Protein AF-A0A919LTX1-F1 (afdb_monomer_lite)

Sequence (184 aa):
MLASLSAEQRADVVGIGVDSTGSTPAPVDAEGNVLALREEFADNPNAMFVLWKDHTAVEEAEAITRLCHQPGKEDYSRYIGGIYSSEWFWAKILHVTREDSAVAHAAASWVELCDWVPALLSGTTRPQDLRRGRCSAGHKSLWHESWGGLPPASFFDELDPIINQHLARPLFTDTGRPMCRSAR

Foldseek 3Di:
DLVPDDPVVNVPCPDDADDDQAQFKAFAAQQLDQQCVDPVCVPPPLSGGDGLPDQPLVVLQVLLLVLLPPPPDPNLCPQQPSGGGCSADRSSLVVSLVPDVPSVQRGQAMDDPNQQVVCVVVVQSRLVSTAAAPVNQVNGQSFDVVCQTGDWLVSVVVSPNSSVPRYDPPSDRDHDDPPPPVPD

Structure (mmCIF, N/CA/C/O backbone):
data_AF-A0A919LTX1-F1
#
_entry.id   AF-A0A919LTX1-F1
#
loop_
_atom_site.group_PDB
_atom_site.id
_atom_site.type_symbol
_atom_site.label_atom_id
_atom_site.label_alt_id
_atom_site.label_comp_id
_atom_site.label_asym_id
_atom_site.label_entity_id
_atom_site.label_seq_id
_atom_site.pdbx_PDB_ins_code
_atom_site.Cartn_x
_atom_site.Cartn_y
_atom_site.Cartn_z
_atom_site.occupancy
_atom_site.B_iso_or_equiv
_atom_site.auth_seq_id
_atom_site.auth_comp_id
_atom_site.auth_asym_id
_atom_site.auth_atom_id
_atom_site.pdbx_PDB_model_num
ATOM 1 N N . MET A 1 1 ? -19.095 13.501 20.035 1.00 67.88 1 MET A N 1
ATOM 2 C CA . MET A 1 1 ? -20.072 13.742 18.951 1.00 67.88 1 MET A CA 1
ATOM 3 C C . MET A 1 1 ? -21.099 12.613 18.834 1.00 67.88 1 MET A C 1
ATOM 5 O O . MET A 1 1 ? -22.276 12.918 18.894 1.00 67.88 1 MET A O 1
ATOM 9 N N . LEU A 1 2 ? -20.713 11.326 18.773 1.00 78.75 2 LEU A N 1
ATOM 10 C CA . LEU A 1 2 ? -21.681 10.204 18.850 1.00 78.75 2 LEU A CA 1
ATOM 11 C C . LEU A 1 2 ? -22.156 9.888 20.282 1.00 78.75 2 LEU A C 1
ATOM 13 O O . LEU A 1 2 ? -23.315 9.537 20.501 1.00 78.75 2 LEU A O 1
ATOM 17 N N . ALA A 1 3 ? -21.271 10.054 21.2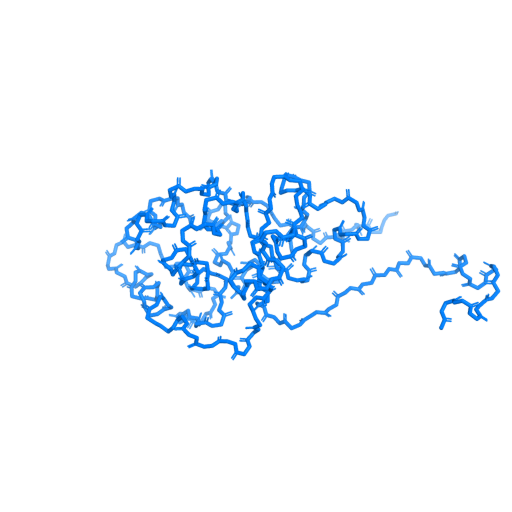70 1.00 86.44 3 ALA A N 1
ATOM 18 C CA . ALA A 1 3 ? -21.588 9.837 22.686 1.00 86.44 3 ALA A CA 1
ATOM 19 C C . ALA A 1 3 ? -22.638 10.821 23.241 1.00 86.44 3 ALA A C 1
ATOM 21 O O . ALA A 1 3 ? -23.265 10.539 24.253 1.00 86.44 3 ALA A O 1
ATOM 22 N N . SER A 1 4 ? -22.841 11.960 22.571 1.00 93.44 4 SER A N 1
ATOM 23 C CA . SER A 1 4 ? -23.829 12.983 22.937 1.00 93.44 4 SER A CA 1
ATOM 24 C C . SER A 1 4 ? -25.204 12.778 22.290 1.00 93.44 4 SER A C 1
ATOM 26 O O . SER A 1 4 ? -26.116 13.542 22.583 1.00 93.44 4 SER A O 1
ATOM 28 N N . LEU A 1 5 ? -25.358 11.791 21.400 1.00 94.88 5 LEU A N 1
ATOM 29 C CA . LEU A 1 5 ? -26.636 11.477 20.754 1.00 94.88 5 LEU A CA 1
ATOM 30 C C . LEU A 1 5 ? -27.518 10.602 21.659 1.00 94.88 5 LEU A C 1
ATOM 32 O O . LEU A 1 5 ? -27.014 9.844 22.494 1.00 94.88 5 LEU A O 1
ATOM 36 N N . SER A 1 6 ? -28.836 10.660 21.467 1.00 96.38 6 SER A N 1
ATOM 37 C CA . SER A 1 6 ? -29.760 9.683 22.048 1.00 96.38 6 SER A CA 1
ATOM 38 C C . SER A 1 6 ? -29.578 8.300 21.401 1.00 96.38 6 SER A C 1
ATOM 40 O O . SER A 1 6 ? -28.896 8.146 20.385 1.00 96.38 6 SER A O 1
ATOM 42 N N . ALA A 1 7 ? -30.175 7.263 21.995 1.00 94.19 7 ALA A N 1
ATOM 43 C CA . ALA A 1 7 ? -30.174 5.929 21.390 1.00 94.19 7 ALA A CA 1
ATOM 44 C C . ALA A 1 7 ? -30.899 5.912 20.032 1.00 94.19 7 ALA A C 1
ATOM 46 O O . ALA A 1 7 ? -30.419 5.279 19.098 1.00 94.19 7 ALA A O 1
ATOM 47 N N . GLU A 1 8 ? -31.997 6.660 19.921 1.00 95.62 8 GLU A N 1
ATOM 48 C CA . GLU A 1 8 ? -32.811 6.781 18.708 1.00 95.62 8 GLU A CA 1
ATOM 49 C C . GLU A 1 8 ? -32.023 7.470 17.583 1.00 95.62 8 GLU A C 1
ATOM 51 O O . GLU A 1 8 ? -31.879 6.921 16.500 1.00 95.62 8 GLU A O 1
ATOM 56 N N . GLN A 1 9 ? -31.344 8.580 17.893 1.00 95.62 9 GLN A N 1
ATOM 57 C CA . GLN A 1 9 ? -30.473 9.281 16.941 1.00 95.62 9 GLN A CA 1
ATOM 58 C C . GLN A 1 9 ? -29.279 8.436 16.476 1.00 95.62 9 GLN A C 1
ATOM 60 O O . GLN A 1 9 ? -28.808 8.594 15.354 1.00 95.62 9 GLN A O 1
ATOM 65 N N . ARG A 1 10 ? -28.748 7.552 17.333 1.00 94.38 10 ARG A N 1
ATOM 66 C CA . ARG A 1 10 ? -27.692 6.613 16.922 1.00 94.38 10 ARG A CA 1
ATOM 67 C C . ARG A 1 10 ? -28.216 5.542 15.971 1.00 94.38 10 ARG A C 1
ATOM 69 O O . ARG A 1 10 ? -27.464 5.127 15.097 1.00 94.38 10 ARG A O 1
ATOM 76 N N . ALA A 1 11 ? -29.466 5.109 16.133 1.00 93.81 11 ALA A N 1
ATOM 77 C CA . ALA A 1 11 ? -30.082 4.124 15.248 1.00 93.81 11 ALA A CA 1
ATOM 78 C C . ALA A 1 11 ? -30.303 4.669 13.823 1.00 93.81 11 ALA A C 1
ATOM 80 O O . ALA A 1 11 ? -30.290 3.886 12.876 1.00 93.81 11 ALA A O 1
ATOM 81 N N . ASP A 1 12 ? -30.411 5.992 13.660 1.00 95.75 12 ASP A N 1
ATOM 82 C CA . ASP A 1 12 ? -30.522 6.652 12.349 1.00 95.75 12 ASP A CA 1
ATOM 83 C C . ASP A 1 12 ? -29.191 6.708 11.567 1.00 95.75 12 ASP A C 1
ATOM 85 O O . ASP A 1 12 ? -29.173 7.016 10.372 1.00 95.75 12 ASP A O 1
ATOM 89 N N . VAL A 1 13 ? -28.053 6.407 12.206 1.00 92.81 13 VAL A N 1
ATOM 90 C CA . VAL A 1 13 ? -26.744 6.372 11.537 1.00 92.81 13 VAL A CA 1
ATOM 91 C C . VAL A 1 13 ? -26.572 5.035 10.818 1.00 92.81 13 VAL A C 1
ATOM 93 O O . VAL A 1 13 ? -26.157 4.037 11.401 1.00 92.81 13 VAL A O 1
ATOM 96 N N . VAL A 1 14 ? -26.859 5.024 9.517 1.00 94.50 14 VAL A N 1
ATOM 97 C CA . VAL A 1 14 ? -26.856 3.799 8.693 1.00 94.50 14 VAL A CA 1
ATOM 98 C C . VAL A 1 14 ? -25.497 3.437 8.081 1.00 94.50 14 VAL A C 1
ATOM 100 O O . VAL A 1 14 ? -25.376 2.400 7.430 1.00 94.50 14 VAL A O 1
ATOM 103 N N . GLY A 1 15 ? -24.467 4.271 8.253 1.00 93.50 15 GLY A N 1
ATOM 104 C CA . GLY A 1 15 ? -23.151 4.005 7.678 1.00 93.50 15 GLY A CA 1
ATOM 105 C C . GLY A 1 15 ? -22.064 4.990 8.090 1.00 93.50 15 GLY A C 1
ATOM 106 O O . GLY A 1 15 ? -22.326 6.055 8.647 1.00 93.50 15 GLY A O 1
ATOM 107 N N . ILE A 1 16 ? -20.827 4.609 7.780 1.00 92.75 16 ILE A N 1
ATOM 108 C CA . ILE A 1 16 ? -19.614 5.397 7.983 1.00 92.75 16 ILE A CA 1
ATOM 109 C C . ILE A 1 16 ? -18.738 5.281 6.734 1.00 92.75 16 ILE A C 1
ATOM 111 O O . ILE A 1 16 ? -18.636 4.210 6.137 1.00 92.75 16 ILE A O 1
ATOM 115 N N . GLY A 1 17 ? -18.131 6.394 6.330 1.00 92.44 17 GLY A N 1
ATOM 116 C CA . GLY A 1 17 ? -17.158 6.458 5.246 1.00 92.44 17 GLY A CA 1
ATOM 117 C C . GLY A 1 17 ? -15.849 7.045 5.754 1.00 92.44 17 GLY A C 1
ATOM 118 O O . GLY A 1 17 ? -15.847 7.839 6.696 1.00 92.44 17 GLY A O 1
ATOM 119 N N . VAL A 1 18 ? -14.747 6.646 5.130 1.00 93.56 18 VAL A N 1
ATOM 120 C CA . VAL A 1 18 ? -13.409 7.153 5.434 1.00 93.56 18 VAL A CA 1
ATOM 121 C C . VAL A 1 18 ? -12.807 7.690 4.147 1.00 93.56 18 VAL A C 1
ATOM 123 O O . VAL A 1 18 ? -12.832 7.010 3.124 1.00 93.56 18 VAL A O 1
ATOM 126 N N . ASP A 1 19 ? -12.260 8.897 4.223 1.00 94.56 19 ASP A N 1
ATOM 127 C CA . ASP A 1 19 ? -11.376 9.465 3.212 1.00 94.56 19 ASP A CA 1
ATOM 128 C C . ASP A 1 19 ? -10.058 9.825 3.901 1.00 94.56 19 ASP A C 1
ATOM 130 O O . ASP A 1 19 ? -10.055 10.328 5.029 1.00 94.56 19 ASP A O 1
ATOM 134 N N . SER A 1 20 ? -8.936 9.505 3.267 1.00 95.19 20 SER A N 1
ATOM 135 C CA . SER A 1 20 ? -7.603 9.733 3.827 1.00 95.19 20 SER A CA 1
ATOM 136 C C . SER A 1 20 ? -6.694 10.380 2.796 1.00 95.19 20 SER A C 1
ATOM 138 O O . SER A 1 20 ? -6.986 10.393 1.602 1.00 95.19 20 SER A O 1
ATOM 140 N N . THR A 1 21 ? -5.531 10.864 3.233 1.00 94.00 21 THR A N 1
ATOM 141 C CA . THR A 1 21 ? -4.490 11.281 2.291 1.00 94.00 21 THR A CA 1
ATOM 142 C C . THR A 1 21 ? -4.128 10.135 1.349 1.00 94.00 21 THR A C 1
ATOM 144 O O . THR A 1 21 ? -3.960 8.992 1.783 1.00 94.00 21 THR A O 1
ATOM 147 N N . GLY A 1 22 ? -4.027 10.439 0.056 1.00 89.31 22 GLY A N 1
ATOM 148 C CA . GLY A 1 22 ? -3.793 9.433 -0.975 1.00 89.31 22 GLY A CA 1
ATOM 149 C C . GLY A 1 22 ? -2.379 8.861 -0.910 1.00 89.31 22 GLY A C 1
ATOM 150 O O . GLY A 1 22 ? -1.420 9.613 -0.782 1.00 89.31 22 GLY A O 1
ATOM 151 N N . SER A 1 23 ? -2.251 7.543 -1.052 1.00 96.19 23 SER A N 1
ATOM 152 C CA . SER A 1 23 ? -0.978 6.822 -0.952 1.00 96.19 23 SER A CA 1
ATOM 153 C C . SER A 1 23 ? -0.272 7.009 0.386 1.00 96.19 23 SER A C 1
ATOM 155 O O . SER A 1 23 ? 0.816 7.583 0.488 1.00 96.19 23 SER A O 1
ATOM 157 N N . THR A 1 24 ? -0.923 6.500 1.426 1.00 98.31 24 THR A N 1
ATOM 158 C CA . THR A 1 24 ? -0.361 6.377 2.772 1.00 98.31 24 THR A CA 1
ATOM 159 C C . THR A 1 24 ? -0.343 4.888 3.130 1.00 98.31 24 THR A C 1
ATOM 161 O O . THR A 1 24 ? -1.247 4.438 3.836 1.00 98.31 24 THR A O 1
ATOM 164 N N . PRO A 1 25 ? 0.597 4.090 2.582 1.00 98.44 25 PRO A N 1
ATOM 165 C CA . PRO A 1 25 ? 0.633 2.653 2.813 1.00 98.44 25 PRO A CA 1
ATOM 166 C C . PRO A 1 25 ? 1.412 2.269 4.081 1.00 98.44 25 PRO A C 1
ATOM 168 O O . PRO A 1 25 ? 2.328 2.982 4.483 1.00 98.44 25 PRO A O 1
ATOM 171 N N . ALA A 1 26 ? 1.078 1.124 4.677 1.00 98.69 26 ALA A N 1
ATOM 172 C CA . ALA A 1 26 ? 1.828 0.493 5.769 1.00 98.69 26 ALA A CA 1
ATOM 173 C C . ALA A 1 26 ? 2.032 -1.012 5.525 1.00 98.69 26 ALA A C 1
ATOM 175 O O . ALA A 1 26 ? 1.167 -1.646 4.901 1.00 98.69 26 ALA A O 1
ATOM 176 N N . PRO A 1 27 ? 3.126 -1.599 6.046 1.00 98.75 27 PRO A N 1
ATOM 177 C CA . PRO A 1 27 ? 3.305 -3.043 6.079 1.00 98.75 27 PRO A CA 1
ATOM 178 C C . PRO A 1 27 ? 2.391 -3.674 7.137 1.00 98.75 27 PRO A C 1
ATOM 180 O O . PRO A 1 27 ? 2.219 -3.136 8.236 1.00 98.75 27 PRO A O 1
ATOM 183 N N . VAL A 1 28 ? 1.821 -4.835 6.814 1.00 98.69 28 VAL A N 1
ATOM 184 C CA . VAL A 1 28 ? 0.970 -5.617 7.724 1.00 98.69 28 VAL A CA 1
ATOM 185 C C . VAL A 1 28 ? 1.434 -7.062 7.829 1.00 98.69 28 VAL A C 1
ATOM 187 O O . VAL A 1 28 ? 1.959 -7.623 6.865 1.00 98.69 28 VAL A O 1
ATOM 190 N N . ASP A 1 29 ? 1.206 -7.674 8.988 1.00 97.94 29 ASP A N 1
ATOM 191 C CA . ASP A 1 29 ? 1.384 -9.114 9.195 1.00 97.94 29 ASP A CA 1
ATOM 192 C C . ASP A 1 29 ? 0.239 -9.946 8.569 1.00 97.94 29 ASP A C 1
ATOM 194 O O . ASP A 1 29 ? -0.658 -9.426 7.894 1.00 97.94 29 ASP A O 1
ATOM 198 N N . ALA A 1 30 ? 0.279 -11.270 8.757 1.00 96.94 30 ALA A N 1
ATOM 199 C CA . ALA A 1 30 ? -0.707 -12.204 8.202 1.00 96.94 30 ALA A CA 1
ATOM 200 C C . ALA A 1 30 ? -2.103 -12.076 8.851 1.00 96.94 30 ALA A C 1
ATOM 202 O O . ALA A 1 30 ? -3.115 -12.519 8.293 1.00 96.94 30 ALA A O 1
ATOM 203 N N . GLU A 1 31 ? -2.171 -11.440 10.017 1.00 97.25 31 GLU A N 1
ATOM 204 C CA . GLU A 1 31 ? -3.382 -11.124 10.763 1.00 97.25 31 GLU A CA 1
ATOM 205 C C . GLU A 1 31 ? -3.934 -9.733 10.386 1.00 97.25 31 GLU A C 1
ATOM 207 O O . GLU A 1 31 ? -5.051 -9.374 10.768 1.00 97.25 31 GLU A O 1
ATOM 212 N N . GLY A 1 32 ? -3.206 -8.974 9.561 1.00 96.88 32 GLY A N 1
ATOM 213 C CA . GLY A 1 32 ? -3.595 -7.645 9.100 1.00 96.88 32 GLY A CA 1
ATOM 214 C C . GLY A 1 32 ? -3.282 -6.525 10.091 1.00 96.88 32 GLY A C 1
ATOM 215 O O . GLY A 1 32 ? -3.794 -5.411 9.933 1.00 96.88 32 GLY A O 1
ATOM 216 N N . ASN A 1 33 ? -2.470 -6.793 11.115 1.00 97.50 33 ASN A N 1
ATOM 217 C CA . ASN A 1 33 ? -1.996 -5.756 12.020 1.00 97.50 33 ASN A CA 1
ATOM 218 C C . ASN A 1 33 ? -0.873 -4.980 11.340 1.00 97.50 33 ASN A C 1
ATOM 220 O O . ASN A 1 33 ? 0.047 -5.568 10.771 1.00 97.50 33 ASN A O 1
ATOM 224 N N . VAL A 1 34 ? -0.934 -3.652 11.426 1.00 98.50 34 VAL A N 1
ATOM 225 C CA . VAL A 1 34 ? 0.184 -2.793 11.022 1.00 98.50 34 VAL A CA 1
ATOM 226 C C . VAL A 1 34 ? 1.386 -3.126 11.893 1.00 98.50 34 VAL A C 1
ATOM 228 O O . VAL A 1 34 ? 1.250 -3.199 13.116 1.00 98.50 34 VAL A O 1
ATOM 231 N N . LEU A 1 35 ? 2.555 -3.315 11.277 1.00 98.75 35 LEU A N 1
ATOM 232 C CA . LEU A 1 35 ? 3.733 -3.790 12.002 1.00 98.75 35 LEU A CA 1
ATOM 233 C C . LEU A 1 35 ? 4.129 -2.864 13.154 1.00 98.75 35 LEU A C 1
ATOM 235 O O . LEU A 1 35 ? 4.446 -3.372 14.221 1.00 98.75 35 LEU A O 1
ATOM 239 N N . ALA A 1 36 ? 4.008 -1.541 13.003 1.00 98.44 36 ALA A N 1
ATOM 240 C CA . ALA A 1 36 ? 4.273 -0.579 14.080 1.00 98.44 36 ALA A CA 1
ATOM 241 C C . ALA A 1 36 ? 3.389 -0.736 15.338 1.00 98.44 36 ALA A C 1
ATOM 243 O O . ALA A 1 36 ? 3.658 -0.099 16.350 1.00 98.44 36 ALA A O 1
ATOM 244 N N . LEU A 1 37 ? 2.329 -1.555 15.306 1.00 97.81 37 LEU A N 1
ATOM 245 C CA . LEU A 1 37 ? 1.534 -1.886 16.498 1.00 97.81 37 LEU A CA 1
ATOM 246 C C . LEU A 1 37 ? 2.134 -3.037 17.322 1.00 97.81 37 LEU A C 1
ATOM 248 O O . LEU A 1 37 ? 1.636 -3.329 18.409 1.00 97.81 37 LEU A O 1
ATOM 252 N N . ARG A 1 38 ? 3.178 -3.698 16.816 1.00 98.00 38 ARG A N 1
ATOM 253 C CA . ARG A 1 38 ? 3.944 -4.726 17.528 1.00 98.00 38 ARG A CA 1
ATOM 254 C C . ARG A 1 38 ? 5.074 -4.068 18.315 1.00 98.00 38 ARG A C 1
ATOM 256 O O . ARG A 1 38 ? 5.689 -3.115 17.840 1.00 98.00 38 ARG A O 1
ATOM 263 N N . GLU A 1 39 ? 5.354 -4.590 19.505 1.00 97.81 39 GLU A N 1
ATOM 264 C CA . GLU A 1 39 ? 6.314 -4.004 20.450 1.00 97.81 39 GLU A CA 1
ATOM 265 C C . GLU A 1 39 ? 7.711 -3.842 19.832 1.00 97.81 39 GLU A C 1
ATOM 267 O O . GLU A 1 39 ? 8.329 -2.788 19.957 1.00 97.81 39 GLU A O 1
ATOM 272 N N . GLU A 1 40 ? 8.174 -4.836 19.075 1.00 98.19 40 GLU A N 1
ATOM 273 C CA . GLU A 1 40 ? 9.483 -4.844 18.418 1.00 98.19 40 GLU A CA 1
ATOM 274 C C . GLU A 1 40 ? 9.634 -3.828 17.270 1.00 98.19 40 GLU A C 1
ATOM 276 O O . GLU A 1 40 ? 10.751 -3.570 16.823 1.00 98.19 40 GLU A O 1
ATOM 281 N N . PHE A 1 41 ? 8.532 -3.244 16.792 1.00 98.56 41 PHE A N 1
ATOM 282 C CA . PHE A 1 41 ? 8.504 -2.285 15.684 1.00 98.56 41 PHE A CA 1
ATOM 283 C C . PHE A 1 41 ? 7.934 -0.916 16.083 1.00 98.56 41 PHE A C 1
ATOM 285 O O . PHE A 1 41 ? 7.834 -0.039 15.226 1.00 98.56 41 PHE A O 1
ATOM 292 N N . ALA A 1 42 ? 7.574 -0.714 17.355 1.00 97.62 42 ALA A N 1
ATOM 293 C CA . ALA A 1 42 ? 6.851 0.473 17.817 1.00 97.62 42 ALA A CA 1
ATOM 294 C C . ALA A 1 42 ? 7.571 1.796 17.492 1.00 97.62 42 ALA A C 1
ATOM 296 O O . ALA A 1 42 ? 6.925 2.778 17.131 1.00 97.62 42 ALA A O 1
ATOM 297 N N . ASP A 1 43 ? 8.905 1.793 17.554 1.00 98.19 43 ASP A N 1
ATOM 298 C CA . ASP A 1 43 ? 9.753 2.954 17.255 1.00 98.19 43 ASP A CA 1
ATOM 299 C C . ASP A 1 43 ? 10.395 2.895 15.854 1.00 98.19 43 ASP A C 1
ATOM 301 O O . ASP A 1 43 ? 11.214 3.749 15.509 1.00 98.19 43 ASP A O 1
ATOM 305 N N . ASN A 1 44 ? 10.048 1.899 15.030 1.00 98.62 44 ASN A N 1
ATOM 306 C CA . ASN A 1 44 ? 10.612 1.744 13.692 1.00 98.62 44 ASN A CA 1
ATOM 307 C C . ASN A 1 44 ? 9.768 2.511 12.650 1.00 98.62 44 ASN A C 1
ATOM 309 O O . ASN A 1 44 ? 8.656 2.078 12.334 1.00 98.62 44 ASN A O 1
ATOM 313 N N . PRO A 1 45 ? 10.281 3.603 12.047 1.00 98.00 45 PRO A N 1
ATOM 314 C CA . PRO A 1 45 ? 9.525 4.389 11.072 1.00 98.00 45 PRO A CA 1
ATOM 315 C C . PRO A 1 45 ? 9.159 3.604 9.804 1.00 98.00 45 PRO A C 1
ATOM 317 O O . PRO A 1 45 ? 8.125 3.879 9.200 1.00 98.00 45 PRO A O 1
ATOM 320 N N . ASN A 1 46 ? 9.943 2.592 9.426 1.00 98.56 46 ASN A N 1
ATOM 321 C CA . ASN A 1 46 ? 9.675 1.757 8.252 1.00 98.56 46 ASN A CA 1
ATOM 322 C C . ASN A 1 46 ? 8.512 0.777 8.470 1.00 98.56 46 ASN A C 1
ATOM 324 O O . ASN A 1 46 ? 7.926 0.284 7.508 1.00 98.56 46 ASN A O 1
ATOM 328 N N . ALA A 1 47 ? 8.150 0.510 9.727 1.00 98.62 47 ALA A N 1
ATOM 329 C CA . ALA A 1 47 ? 6.997 -0.309 10.091 1.00 98.62 47 ALA A CA 1
ATOM 330 C C . ALA A 1 47 ? 5.685 0.498 10.185 1.00 98.62 47 ALA A C 1
ATOM 332 O O . ALA A 1 47 ? 4.610 -0.082 10.374 1.00 98.62 47 ALA A O 1
ATOM 333 N N . MET A 1 48 ? 5.770 1.831 10.095 1.00 98.62 48 MET A N 1
ATOM 334 C CA . MET A 1 48 ? 4.642 2.756 10.201 1.00 98.62 48 MET A CA 1
ATOM 335 C C . MET A 1 48 ? 3.986 3.014 8.837 1.00 98.62 48 MET A C 1
ATOM 337 O O . MET A 1 48 ? 4.439 2.569 7.784 1.00 98.62 48 MET A O 1
ATOM 341 N N . PHE A 1 49 ? 2.899 3.783 8.854 1.00 98.50 49 PHE A N 1
ATOM 342 C CA . PHE A 1 49 ? 2.342 4.362 7.637 1.00 98.50 49 PHE A CA 1
ATOM 343 C C . PHE A 1 49 ? 3.310 5.376 7.015 1.00 98.50 49 PHE A C 1
ATOM 345 O O . PHE A 1 49 ? 3.636 6.395 7.627 1.00 98.50 49 PHE A O 1
ATOM 352 N N . VAL A 1 50 ? 3.691 5.147 5.760 1.00 98.44 50 VAL A N 1
ATOM 353 C CA . VAL A 1 50 ? 4.550 6.050 4.988 1.00 98.44 50 VAL A CA 1
ATOM 354 C C . VAL A 1 50 ? 3.692 7.154 4.364 1.00 98.44 50 VAL A C 1
ATOM 356 O O . VAL A 1 50 ? 2.982 6.934 3.378 1.00 98.44 50 VAL A O 1
ATOM 359 N N . LEU A 1 51 ? 3.729 8.358 4.942 1.00 97.25 51 LEU A N 1
ATOM 360 C CA . LEU A 1 51 ? 2.856 9.479 4.563 1.00 97.25 51 LEU A CA 1
ATOM 361 C C . LEU A 1 51 ? 2.948 9.855 3.080 1.00 97.25 51 LEU A C 1
ATOM 363 O O . LEU A 1 51 ? 3.998 9.750 2.457 1.00 97.25 51 LEU A O 1
ATOM 367 N N . TRP A 1 52 ? 1.851 10.369 2.518 1.00 95.19 52 TRP A N 1
ATOM 368 C CA . TRP A 1 52 ? 1.789 10.846 1.127 1.00 95.19 52 TRP A CA 1
ATOM 369 C C . TRP A 1 52 ? 2.923 11.814 0.759 1.00 95.19 52 TRP A C 1
ATOM 371 O O . TRP A 1 52 ? 3.486 11.686 -0.313 1.00 95.19 52 TRP A O 1
ATOM 381 N N . LYS A 1 53 ? 3.302 12.711 1.681 1.00 95.25 53 LYS A N 1
ATOM 382 C CA . LYS A 1 53 ? 4.364 13.716 1.508 1.00 95.25 53 LYS A CA 1
ATOM 383 C C . LYS A 1 53 ? 5.787 13.166 1.659 1.00 95.25 53 LYS A C 1
ATOM 385 O O . LYS A 1 53 ? 6.732 13.953 1.729 1.00 95.25 53 LYS A O 1
ATOM 390 N N . ASP A 1 54 ? 5.939 11.861 1.840 1.00 97.12 54 ASP A N 1
ATOM 391 C CA . ASP A 1 54 ? 7.245 11.223 1.823 1.00 97.12 54 ASP A CA 1
ATOM 392 C C . ASP A 1 54 ? 7.741 11.117 0.374 1.00 97.12 54 ASP A C 1
ATOM 394 O O . ASP A 1 54 ? 7.029 10.630 -0.506 1.00 97.12 54 ASP A O 1
ATOM 398 N N . HIS A 1 55 ? 8.953 11.618 0.144 1.00 96.69 55 HIS A N 1
ATOM 399 C CA . HIS A 1 55 ? 9.590 11.674 -1.167 1.00 96.69 55 HIS A CA 1
ATOM 400 C C . HIS A 1 55 ? 10.950 10.965 -1.163 1.00 96.69 55 HIS A C 1
ATOM 402 O O . HIS A 1 55 ? 11.799 11.312 -1.974 1.00 96.69 55 HIS A O 1
ATOM 408 N N . THR A 1 56 ? 11.217 10.021 -0.254 1.00 97.38 56 THR A N 1
ATOM 409 C CA . THR A 1 56 ? 12.523 9.335 -0.242 1.00 97.38 56 THR A CA 1
ATOM 410 C C . THR A 1 56 ? 12.675 8.371 -1.421 1.00 97.38 56 THR A C 1
ATOM 412 O O . THR A 1 56 ? 13.774 8.216 -1.945 1.00 97.38 56 THR A O 1
ATOM 415 N N . ALA A 1 57 ? 11.568 7.802 -1.909 1.00 98.06 57 ALA A N 1
ATOM 416 C CA . ALA A 1 57 ? 11.547 6.765 -2.943 1.00 98.06 57 ALA A CA 1
ATOM 417 C C . ALA A 1 57 ? 11.587 7.292 -4.401 1.00 98.06 57 ALA A C 1
ATOM 419 O O . ALA A 1 57 ? 10.843 6.821 -5.271 1.00 98.06 57 ALA A O 1
ATOM 420 N N . VAL A 1 58 ? 12.383 8.334 -4.681 1.00 98.50 58 VAL A N 1
ATOM 421 C CA . VAL A 1 58 ? 12.482 8.928 -6.035 1.00 98.50 58 VAL A CA 1
ATOM 422 C C . VAL A 1 58 ? 13.112 7.952 -7.021 1.00 98.50 58 VAL A C 1
ATOM 424 O O . VAL A 1 58 ? 12.578 7.754 -8.113 1.00 98.50 58 VAL A O 1
ATOM 427 N N . GLU A 1 59 ? 14.213 7.309 -6.637 1.00 98.56 59 GLU A N 1
ATOM 428 C CA . GLU A 1 59 ? 14.950 6.400 -7.518 1.00 98.56 59 GLU A CA 1
ATOM 429 C C . GLU A 1 59 ? 14.098 5.185 -7.915 1.00 98.56 59 GLU A C 1
ATOM 431 O O . GLU A 1 59 ? 14.096 4.768 -9.077 1.00 98.56 59 GLU A O 1
ATOM 436 N N . GLU A 1 60 ? 13.312 4.656 -6.974 1.00 98.75 60 GLU A N 1
ATOM 437 C CA . GLU A 1 60 ? 12.351 3.577 -7.194 1.00 98.75 60 GLU A CA 1
ATOM 438 C C . GLU A 1 60 ? 11.248 3.988 -8.172 1.00 98.75 60 GLU A C 1
ATOM 440 O O . GLU A 1 60 ? 10.920 3.236 -9.094 1.00 98.75 60 GLU A O 1
ATOM 445 N N . ALA A 1 61 ? 10.681 5.184 -8.008 1.00 98.69 61 ALA A N 1
ATOM 446 C CA . ALA A 1 61 ? 9.625 5.676 -8.885 1.00 98.69 61 ALA A CA 1
ATOM 447 C C .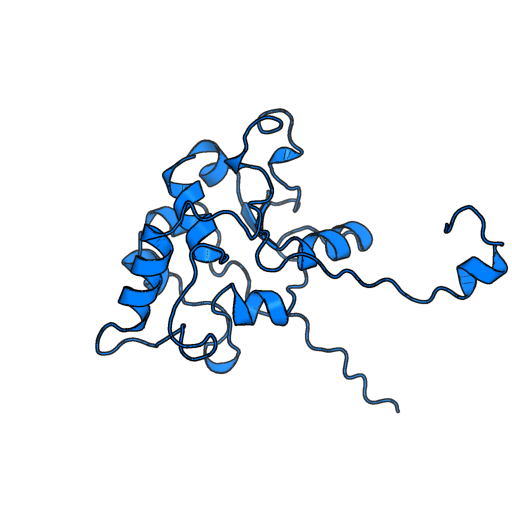 ALA A 1 61 ? 10.114 5.918 -10.317 1.00 98.69 61 ALA A C 1
ATOM 449 O O . ALA A 1 61 ? 9.430 5.565 -11.287 1.00 98.69 61 ALA A O 1
ATOM 450 N N . GLU A 1 62 ? 11.321 6.460 -10.470 1.00 98.69 62 GLU A N 1
ATOM 451 C CA . GLU A 1 62 ? 11.942 6.587 -11.781 1.00 98.69 62 GLU A CA 1
ATOM 452 C C . GLU A 1 62 ? 12.240 5.220 -12.405 1.00 98.69 62 GLU A C 1
ATOM 454 O O . GLU A 1 62 ? 12.044 5.043 -13.608 1.00 98.69 62 GLU A O 1
ATOM 459 N N . ALA A 1 63 ? 12.690 4.240 -11.614 1.00 98.75 63 ALA A N 1
ATOM 460 C CA . ALA A 1 63 ? 12.938 2.884 -12.097 1.00 98.75 63 ALA A CA 1
ATOM 461 C C . ALA A 1 63 ? 11.648 2.216 -12.598 1.00 98.75 63 ALA A C 1
ATOM 463 O O . ALA A 1 63 ? 11.645 1.666 -13.700 1.00 98.75 63 ALA A O 1
ATOM 464 N N . ILE A 1 64 ? 10.542 2.348 -11.857 1.00 98.69 64 ILE A N 1
ATOM 465 C CA . ILE A 1 64 ? 9.212 1.879 -12.279 1.00 98.69 64 ILE A CA 1
ATOM 466 C C . ILE A 1 64 ? 8.791 2.563 -13.584 1.00 98.69 64 ILE A C 1
ATOM 468 O O . ILE A 1 64 ? 8.394 1.890 -14.534 1.00 98.69 64 ILE A O 1
ATOM 472 N N . THR A 1 65 ? 8.927 3.890 -13.665 1.00 98.62 65 THR A N 1
ATOM 473 C CA . THR A 1 65 ? 8.566 4.662 -14.866 1.00 98.62 65 THR A CA 1
ATOM 474 C C . THR A 1 65 ? 9.391 4.232 -16.080 1.00 98.62 65 THR A C 1
ATOM 476 O O . THR A 1 65 ? 8.843 3.994 -17.156 1.00 98.62 65 THR A O 1
ATOM 479 N N . ARG A 1 66 ? 10.713 4.076 -15.918 1.00 98.62 66 ARG A N 1
ATOM 480 C CA . ARG A 1 66 ? 11.598 3.578 -16.981 1.00 98.62 66 ARG A CA 1
ATOM 481 C C . ARG A 1 66 ? 11.177 2.187 -17.440 1.00 98.62 66 ARG A C 1
ATOM 483 O O . ARG A 1 66 ? 11.159 1.947 -18.643 1.00 98.62 66 ARG A O 1
ATOM 490 N N . LEU A 1 67 ? 10.835 1.296 -16.509 1.00 98.50 67 LEU A N 1
ATOM 491 C CA . LEU A 1 67 ? 10.449 -0.078 -16.816 1.00 98.50 67 LEU A CA 1
ATOM 492 C C . LEU A 1 67 ? 9.145 -0.149 -17.621 1.00 98.50 67 LEU A C 1
ATOM 494 O O . LEU A 1 67 ? 9.095 -0.877 -18.611 1.00 98.50 67 LEU A O 1
ATOM 498 N N . CYS A 1 68 ? 8.135 0.646 -17.252 1.00 98.25 68 CYS A N 1
ATOM 499 C CA . CYS A 1 68 ? 6.866 0.750 -17.984 1.00 98.25 68 CYS A CA 1
ATOM 500 C C . CYS A 1 68 ? 7.046 1.194 -19.445 1.00 98.25 68 CYS A C 1
ATOM 502 O O . CYS A 1 68 ? 6.263 0.802 -20.305 1.00 98.25 68 CYS A O 1
ATOM 504 N N . HIS A 1 69 ? 8.080 1.985 -19.742 1.00 98.19 69 HIS A N 1
ATOM 505 C CA . HIS A 1 69 ? 8.331 2.529 -21.080 1.00 98.19 69 HIS A CA 1
ATOM 506 C C . HIS A 1 69 ? 9.358 1.745 -21.908 1.00 98.19 69 HIS A C 1
ATOM 508 O O . HIS A 1 69 ? 9.728 2.181 -23.003 1.00 98.19 69 HIS A O 1
ATOM 514 N N . GLN A 1 70 ? 9.849 0.601 -21.423 1.00 98.06 70 GLN A N 1
ATOM 515 C CA . GLN A 1 70 ? 10.780 -0.201 -22.213 1.00 98.06 70 GLN A CA 1
ATOM 516 C C . GLN A 1 70 ? 10.090 -0.794 -23.458 1.00 98.06 70 GLN A C 1
ATOM 518 O O . GLN A 1 70 ? 8.953 -1.268 -23.371 1.00 98.06 70 GLN A O 1
ATOM 523 N N . PRO A 1 71 ? 10.765 -0.817 -24.625 1.00 96.75 71 PRO A N 1
ATOM 524 C CA . PRO A 1 71 ? 10.190 -1.363 -25.850 1.00 96.75 71 PRO A CA 1
ATOM 525 C C . PRO A 1 71 ? 9.702 -2.808 -25.687 1.00 96.75 71 PRO A C 1
ATOM 527 O O . PRO A 1 71 ? 10.432 -3.669 -25.201 1.00 96.75 71 PRO A O 1
ATOM 530 N N . GLY A 1 72 ? 8.475 -3.075 -26.141 1.00 94.50 72 GLY A N 1
ATOM 531 C CA . GLY A 1 72 ? 7.873 -4.412 -26.103 1.00 94.50 72 GLY A CA 1
ATOM 532 C C . GLY A 1 72 ? 7.213 -4.793 -24.774 1.00 94.50 72 GLY A C 1
ATOM 533 O O . GLY A 1 72 ? 6.780 -5.937 -24.642 1.00 94.50 72 GLY A O 1
ATOM 534 N N . LYS A 1 73 ? 7.113 -3.868 -23.810 1.00 94.62 73 LYS A N 1
ATOM 535 C CA . LYS A 1 73 ? 6.453 -4.105 -22.519 1.00 94.62 73 LYS A CA 1
ATOM 536 C C . LYS A 1 73 ? 5.058 -3.508 -22.431 1.00 94.62 73 LYS A C 1
ATOM 538 O O . LYS A 1 73 ? 4.724 -2.564 -23.142 1.00 94.62 73 LYS A O 1
ATOM 543 N N . GLU A 1 74 ? 4.264 -4.069 -21.521 1.00 96.88 74 GLU A N 1
ATOM 544 C CA . GLU A 1 74 ? 3.001 -3.468 -21.102 1.00 96.88 74 GLU A CA 1
ATOM 545 C C . GLU A 1 74 ? 3.286 -2.213 -20.270 1.00 96.88 74 GLU A C 1
ATOM 547 O O . GLU A 1 74 ? 3.991 -2.265 -19.259 1.00 96.88 74 GLU A O 1
ATOM 552 N N . ASP A 1 75 ? 2.709 -1.091 -20.692 1.00 97.69 75 ASP A N 1
ATOM 553 C CA . ASP A 1 75 ? 2.796 0.168 -19.966 1.00 97.69 75 ASP A CA 1
ATOM 554 C C . ASP A 1 75 ? 1.737 0.215 -18.855 1.00 97.69 75 ASP A C 1
ATOM 556 O O . ASP A 1 75 ? 0.610 0.690 -19.040 1.00 97.69 75 ASP A O 1
ATOM 560 N N . TYR A 1 76 ? 2.126 -0.252 -17.668 1.00 98.00 76 TYR A N 1
ATOM 561 C CA . TYR A 1 76 ? 1.289 -0.188 -16.468 1.00 98.00 76 TYR A CA 1
ATOM 562 C C . TYR A 1 76 ? 1.040 1.250 -15.979 1.00 98.00 76 TYR A C 1
ATOM 564 O O . TYR A 1 76 ? 0.158 1.478 -15.151 1.00 98.00 76 TYR A O 1
ATOM 572 N N . SER A 1 77 ? 1.768 2.245 -16.495 1.00 97.50 77 SER A N 1
ATOM 573 C CA . SER A 1 77 ? 1.582 3.654 -16.139 1.00 97.50 77 SER A CA 1
ATOM 574 C C . SER A 1 77 ? 0.570 4.393 -17.029 1.00 97.50 77 SER A C 1
ATOM 576 O O . SER A 1 77 ? 0.157 5.517 -16.722 1.00 97.50 77 SER A O 1
ATOM 578 N N . ARG A 1 78 ? 0.076 3.750 -18.095 1.00 96.56 78 ARG A N 1
ATOM 579 C CA . ARG A 1 78 ? -0.817 4.375 -19.085 1.00 96.56 78 ARG A CA 1
ATOM 580 C C . ARG A 1 78 ? -2.087 5.007 -18.502 1.00 96.56 78 ARG A C 1
ATOM 582 O O . ARG A 1 78 ? -2.588 5.986 -19.047 1.00 96.56 78 ARG A O 1
ATOM 589 N N . TYR A 1 79 ? -2.626 4.451 -17.412 1.00 96.50 79 TYR A N 1
ATOM 590 C CA . TYR A 1 79 ? -3.872 4.917 -16.781 1.00 96.50 79 TYR A CA 1
ATOM 591 C C . TYR A 1 79 ? -3.650 5.896 -15.622 1.00 96.50 79 TYR A C 1
ATOM 593 O O . T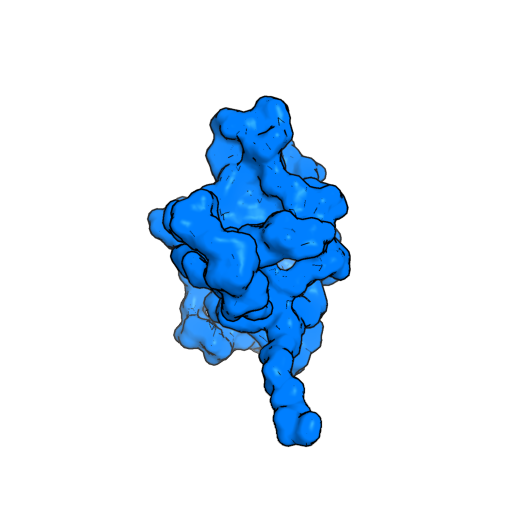YR A 1 79 ? -4.615 6.377 -15.035 1.00 96.50 79 TYR A O 1
ATOM 601 N N . ILE A 1 80 ? -2.393 6.219 -15.315 1.00 96.12 80 ILE A N 1
ATOM 602 C CA . ILE A 1 80 ? -1.996 7.154 -14.250 1.00 96.12 80 ILE A CA 1
ATOM 603 C C . ILE A 1 80 ? -1.232 8.371 -14.795 1.00 96.12 80 ILE A C 1
ATOM 605 O O . ILE A 1 80 ? -0.690 9.153 -14.022 1.00 96.12 80 ILE A O 1
ATOM 609 N N . GLY A 1 81 ? -1.199 8.547 -16.122 1.00 95.00 81 GLY A N 1
ATOM 610 C CA . GLY A 1 81 ? -0.567 9.696 -16.780 1.00 95.00 81 GLY A CA 1
ATOM 611 C C . GLY A 1 81 ? 0.878 9.476 -17.237 1.00 95.00 81 GLY A C 1
ATOM 612 O O . GLY A 1 81 ? 1.544 10.448 -17.579 1.00 95.00 81 GLY A O 1
ATOM 613 N N . GLY A 1 82 ? 1.365 8.231 -17.264 1.00 96.69 82 GLY A N 1
ATOM 614 C CA . GLY A 1 82 ? 2.669 7.881 -17.845 1.00 96.69 82 GLY A CA 1
ATOM 615 C C . GLY A 1 82 ? 3.880 8.096 -16.930 1.00 96.69 82 GLY A C 1
ATOM 616 O O . GLY A 1 82 ? 4.990 7.719 -17.281 1.00 96.69 82 GLY A O 1
ATOM 617 N N . ILE A 1 83 ? 3.714 8.711 -15.758 1.00 97.56 83 ILE A N 1
ATOM 618 C CA . ILE A 1 83 ? 4.813 8.942 -14.809 1.00 97.56 83 ILE A CA 1
ATOM 619 C C . ILE A 1 83 ? 4.394 8.408 -13.444 1.00 97.56 83 ILE A C 1
ATOM 621 O O . ILE A 1 83 ? 3.357 8.803 -12.909 1.00 97.56 83 ILE A O 1
ATOM 625 N N . TYR A 1 84 ? 5.195 7.502 -12.884 1.00 98.44 84 TYR A N 1
ATOM 626 C CA . TYR A 1 84 ? 4.983 6.975 -11.541 1.00 98.44 84 TYR A CA 1
ATOM 627 C C . TYR A 1 84 ? 5.609 7.911 -10.500 1.00 98.44 84 TYR A C 1
ATOM 629 O O . TYR A 1 84 ? 6.730 8.379 -10.684 1.00 98.44 84 TYR A O 1
ATOM 637 N N . SER A 1 85 ? 4.891 8.198 -9.412 1.00 98.25 85 SER A N 1
ATOM 638 C CA . SER A 1 85 ? 5.358 9.108 -8.353 1.00 98.25 85 SER A CA 1
ATOM 639 C C . SER A 1 85 ? 6.078 8.369 -7.220 1.00 98.25 85 SER A C 1
ATOM 641 O O . SER A 1 85 ? 5.689 7.260 -6.853 1.00 98.25 85 SER A O 1
ATOM 643 N N . SER A 1 86 ? 7.066 9.024 -6.600 1.00 98.06 86 SER A N 1
ATOM 644 C CA . SER A 1 86 ? 7.733 8.571 -5.363 1.00 98.06 86 SER A CA 1
ATOM 645 C C . SER A 1 86 ? 6.777 8.464 -4.179 1.00 98.06 86 SER A C 1
ATOM 647 O O . SER A 1 86 ? 6.990 7.681 -3.260 1.00 98.06 86 SER A O 1
ATOM 649 N N . GLU A 1 87 ? 5.679 9.215 -4.217 1.00 98.00 87 GLU A N 1
ATOM 650 C CA . GLU A 1 87 ? 4.652 9.171 -3.182 1.00 98.00 87 GLU A CA 1
ATOM 651 C C . GLU A 1 87 ? 3.839 7.863 -3.225 1.00 98.00 87 GLU A C 1
ATOM 653 O O . GLU A 1 87 ? 3.019 7.619 -2.334 1.00 98.00 87 GLU A O 1
ATOM 658 N N . TRP A 1 88 ? 3.976 7.054 -4.285 1.00 98.38 88 TRP A N 1
ATOM 659 C CA . TRP A 1 88 ? 3.049 5.972 -4.613 1.00 98.38 88 TRP A CA 1
ATOM 660 C C . TRP A 1 88 ? 3.496 4.593 -4.130 1.00 98.38 88 TRP A C 1
ATOM 662 O O . TRP A 1 88 ? 4.673 4.307 -3.917 1.00 98.38 88 TRP A O 1
ATOM 672 N N . PHE A 1 89 ? 2.485 3.749 -3.936 1.00 98.56 89 PHE A N 1
ATOM 673 C CA . PHE A 1 89 ? 2.511 2.458 -3.259 1.00 98.56 89 PHE A CA 1
ATOM 674 C C . PHE A 1 89 ? 3.784 1.626 -3.493 1.00 98.56 89 PHE A C 1
ATOM 676 O O . PHE A 1 89 ? 4.485 1.302 -2.540 1.00 98.56 89 PHE A O 1
ATOM 683 N N . TRP A 1 90 ? 4.124 1.306 -4.743 1.00 98.62 90 TRP A N 1
ATOM 684 C CA . TRP A 1 90 ? 5.240 0.407 -5.052 1.00 98.62 90 TRP A CA 1
ATOM 685 C C . TRP A 1 90 ? 6.617 1.026 -4.844 1.00 98.62 90 TRP A C 1
ATOM 687 O O . TRP A 1 90 ? 7.533 0.301 -4.466 1.00 98.62 90 TRP A O 1
ATOM 697 N N . ALA A 1 91 ? 6.760 2.339 -5.046 1.00 98.69 91 ALA A N 1
ATOM 698 C CA . ALA A 1 91 ? 8.026 3.026 -4.807 1.00 98.69 91 ALA A CA 1
ATOM 699 C C . ALA A 1 91 ? 8.382 2.954 -3.316 1.00 98.69 91 ALA A C 1
ATOM 701 O O . ALA A 1 91 ? 9.477 2.536 -2.953 1.00 98.69 91 ALA A O 1
ATOM 702 N N . LYS A 1 92 ? 7.399 3.232 -2.452 1.00 98.75 92 LYS A N 1
ATOM 703 C CA . LYS A 1 92 ? 7.542 3.148 -0.992 1.00 98.75 92 LYS A CA 1
ATOM 704 C C . LYS A 1 92 ? 7.831 1.732 -0.503 1.00 98.75 92 LYS A C 1
ATOM 706 O O . LYS A 1 92 ? 8.702 1.549 0.339 1.00 98.75 92 LYS A O 1
ATOM 711 N N . ILE A 1 93 ? 7.133 0.732 -1.048 1.00 98.62 93 ILE A N 1
ATOM 712 C CA . ILE A 1 93 ? 7.374 -0.675 -0.699 1.00 98.62 93 ILE A CA 1
ATOM 713 C C . ILE A 1 93 ? 8.798 -1.073 -1.063 1.00 98.62 93 ILE A C 1
ATOM 715 O O . ILE A 1 93 ? 9.487 -1.662 -0.235 1.00 98.62 93 ILE A O 1
ATOM 719 N N . LEU A 1 94 ? 9.245 -0.760 -2.282 1.00 98.69 94 LEU A N 1
ATOM 720 C CA . LEU A 1 94 ? 10.588 -1.113 -2.727 1.00 98.69 94 LEU A CA 1
ATOM 721 C C . LEU A 1 94 ? 11.658 -0.422 -1.872 1.00 98.69 94 LEU A C 1
ATOM 723 O O . LEU A 1 94 ? 12.585 -1.093 -1.425 1.00 98.69 94 LEU A O 1
ATOM 727 N N . HIS A 1 95 ? 11.481 0.868 -1.579 1.00 98.69 95 HIS A N 1
ATOM 728 C CA . HIS A 1 95 ? 12.379 1.627 -0.711 1.00 98.69 95 HIS A CA 1
ATOM 729 C C . HIS A 1 95 ? 12.497 0.989 0.682 1.00 98.69 95 HIS A C 1
ATOM 731 O O . HIS A 1 95 ? 13.588 0.612 1.101 1.00 98.69 95 HIS A O 1
ATOM 737 N N . VAL A 1 96 ? 11.371 0.751 1.365 1.00 98.62 96 VAL A N 1
ATOM 738 C CA . VAL A 1 96 ? 11.372 0.122 2.698 1.00 98.62 96 VAL A CA 1
ATOM 739 C C . VAL A 1 96 ? 11.947 -1.296 2.666 1.00 98.62 96 VAL A C 1
ATOM 741 O O . VAL A 1 96 ? 12.699 -1.672 3.560 1.00 98.62 96 VAL A O 1
ATOM 744 N N . THR A 1 97 ? 11.638 -2.083 1.632 1.00 98.31 97 THR A N 1
ATOM 745 C CA . THR A 1 97 ? 12.146 -3.462 1.504 1.00 98.31 97 THR A CA 1
ATOM 746 C C . THR A 1 97 ? 13.676 -3.486 1.371 1.00 98.31 97 THR A C 1
ATOM 748 O O . THR A 1 97 ? 14.315 -4.410 1.871 1.00 98.31 97 THR A O 1
ATOM 751 N N . ARG A 1 98 ? 14.277 -2.475 0.727 1.00 98.12 98 ARG A N 1
ATOM 752 C CA . ARG A 1 98 ? 15.738 -2.331 0.605 1.00 98.12 98 ARG A CA 1
ATOM 753 C C . ARG A 1 98 ? 16.395 -1.874 1.902 1.00 98.12 98 ARG A C 1
ATOM 755 O O . ARG A 1 98 ? 17.444 -2.401 2.263 1.00 98.12 98 ARG A O 1
ATOM 762 N N . GLU A 1 99 ? 15.784 -0.908 2.577 1.00 98.31 99 GLU A N 1
ATOM 763 C CA . GLU A 1 99 ? 16.351 -0.280 3.772 1.00 98.31 99 GLU A CA 1
ATOM 764 C C . GLU A 1 99 ? 16.223 -1.158 5.024 1.00 98.31 99 GLU A C 1
ATOM 766 O O . GLU A 1 99 ? 17.102 -1.147 5.886 1.00 98.31 99 GLU A O 1
ATOM 771 N N . ASP A 1 100 ? 15.145 -1.941 5.142 1.00 98.50 100 ASP A N 1
ATOM 772 C CA . ASP A 1 100 ? 14.811 -2.632 6.385 1.00 98.50 100 ASP A CA 1
ATOM 773 C C . ASP A 1 100 ? 14.404 -4.091 6.169 1.00 98.50 100 ASP A C 1
ATOM 775 O O . ASP A 1 100 ? 13.233 -4.447 6.011 1.00 98.50 100 ASP A O 1
ATOM 779 N N . SER A 1 101 ? 15.407 -4.968 6.232 1.00 98.00 101 SER A N 1
ATOM 780 C CA . SER A 1 101 ? 15.211 -6.417 6.124 1.00 98.00 101 SER A CA 1
ATOM 781 C C . SER A 1 101 ? 14.298 -7.010 7.207 1.00 98.00 101 SER A C 1
ATOM 783 O O . SER A 1 101 ? 13.628 -8.009 6.945 1.00 98.00 101 SER A O 1
ATOM 785 N N . ALA A 1 102 ? 14.229 -6.417 8.407 1.00 98.50 102 ALA A N 1
ATOM 786 C CA . ALA A 1 102 ? 13.385 -6.932 9.484 1.00 98.50 102 ALA A CA 1
ATOM 787 C C . ALA A 1 102 ? 11.906 -6.649 9.194 1.00 98.50 102 ALA A C 1
ATOM 789 O O . ALA A 1 102 ? 11.068 -7.545 9.325 1.00 98.50 102 ALA A O 1
ATOM 790 N N . VAL A 1 103 ? 11.594 -5.436 8.727 1.00 98.69 103 VAL A N 1
ATOM 791 C CA . VAL A 1 103 ? 10.255 -5.074 8.238 1.00 98.69 103 VAL A CA 1
ATOM 792 C C . VAL A 1 103 ? 9.892 -5.892 7.001 1.00 98.69 103 VAL A C 1
ATOM 794 O O . VAL A 1 103 ? 8.794 -6.447 6.945 1.00 98.69 103 VAL A O 1
ATOM 797 N N . ALA A 1 104 ? 10.814 -6.026 6.043 1.00 98.38 104 ALA A N 1
ATOM 798 C CA . ALA A 1 104 ? 10.593 -6.805 4.827 1.00 98.38 104 ALA A CA 1
ATOM 799 C C . ALA A 1 104 ? 10.243 -8.269 5.135 1.00 98.38 104 ALA A C 1
ATOM 801 O O . ALA A 1 104 ? 9.331 -8.822 4.526 1.00 98.38 104 ALA A O 1
ATOM 802 N N . HIS A 1 105 ? 10.931 -8.882 6.102 1.00 98.12 105 HIS A N 1
ATOM 803 C CA . HIS A 1 105 ? 10.677 -10.259 6.519 1.00 98.12 105 HIS A CA 1
ATOM 804 C C . HIS A 1 105 ? 9.361 -10.420 7.293 1.00 98.12 105 HIS A C 1
ATOM 806 O O . HIS A 1 105 ? 8.689 -11.442 7.170 1.00 98.12 105 HIS A O 1
ATOM 812 N N . ALA A 1 106 ? 8.997 -9.434 8.116 1.00 98.38 106 ALA A N 1
ATOM 813 C CA . ALA A 1 106 ? 7.797 -9.491 8.947 1.00 98.38 106 ALA A CA 1
ATOM 814 C C . ALA A 1 106 ? 6.503 -9.150 8.187 1.00 98.38 106 ALA A C 1
ATOM 816 O O . ALA A 1 106 ? 5.420 -9.553 8.619 1.00 98.38 106 ALA A O 1
ATOM 817 N N . ALA A 1 107 ? 6.596 -8.399 7.087 1.00 98.44 107 ALA A N 1
ATOM 818 C CA . ALA A 1 107 ? 5.446 -7.994 6.292 1.00 98.44 107 ALA A CA 1
ATOM 819 C C . ALA A 1 107 ? 4.901 -9.167 5.461 1.00 98.44 107 ALA A C 1
ATOM 821 O O . ALA A 1 107 ? 5.577 -9.700 4.586 1.00 98.44 107 ALA A O 1
ATOM 822 N N . ALA A 1 108 ? 3.635 -9.519 5.674 1.00 97.75 108 ALA A N 1
ATOM 823 C CA . ALA A 1 108 ? 2.909 -10.457 4.819 1.00 97.75 108 ALA A CA 1
ATOM 824 C C . ALA A 1 108 ? 2.252 -9.753 3.617 1.00 97.75 108 ALA A C 1
ATOM 826 O O . ALA A 1 108 ? 1.999 -10.370 2.581 1.00 97.75 108 ALA A O 1
ATOM 827 N N . SER A 1 109 ? 1.934 -8.463 3.759 1.00 97.94 109 SER A N 1
ATOM 828 C CA . SER A 1 109 ? 1.306 -7.627 2.734 1.00 97.94 109 SER A CA 1
ATOM 829 C C . SER A 1 109 ? 1.514 -6.140 3.060 1.00 97.94 109 SER A C 1
ATOM 831 O O . SER A 1 109 ? 2.074 -5.782 4.092 1.00 97.94 109 SER A O 1
ATOM 833 N N . TRP A 1 110 ? 1.027 -5.267 2.180 1.00 98.56 110 TRP A N 1
ATOM 834 C CA . TRP A 1 110 ? 0.922 -3.825 2.394 1.00 98.56 110 TRP A CA 1
ATOM 835 C C . TRP A 1 110 ? -0.515 -3.345 2.199 1.00 98.56 110 TRP A C 1
ATOM 837 O O . TRP A 1 110 ? -1.275 -3.919 1.405 1.00 98.56 110 TRP A O 1
ATOM 847 N N . VAL A 1 111 ? -0.906 -2.291 2.914 1.00 98.12 111 VAL A N 1
ATOM 848 C CA . VAL A 1 111 ? -2.265 -1.733 2.885 1.00 98.12 111 VAL A CA 1
ATOM 849 C C . VAL A 1 111 ? -2.263 -0.214 2.880 1.00 98.12 111 VAL A C 1
ATOM 851 O O . VAL A 1 111 ? -1.465 0.406 3.568 1.00 98.12 111 VAL A O 1
ATOM 854 N N . GLU A 1 112 ? -3.168 0.378 2.106 1.00 98.25 112 GLU A N 1
ATOM 855 C CA . GLU A 1 112 ? -3.430 1.817 2.113 1.00 98.25 112 GLU A CA 1
ATOM 856 C C . GLU A 1 112 ? -4.251 2.216 3.339 1.00 98.25 112 GLU A C 1
ATOM 858 O O . GLU A 1 112 ? -5.173 1.501 3.730 1.00 98.25 112 GLU A O 1
ATOM 863 N N . LEU A 1 113 ? -3.982 3.387 3.917 1.00 97.88 113 LEU A N 1
ATOM 864 C CA . LEU A 1 113 ? -4.728 3.888 5.076 1.00 97.88 113 LEU A CA 1
ATOM 865 C C . LEU A 1 113 ? -6.247 3.945 4.823 1.00 97.88 113 LEU A C 1
ATOM 867 O O . LEU A 1 113 ? -7.031 3.586 5.705 1.00 97.88 113 LEU A O 1
ATOM 871 N N . CYS A 1 114 ? -6.663 4.330 3.610 1.00 96.62 114 CYS A N 1
ATOM 872 C CA . CYS A 1 114 ? -8.074 4.370 3.213 1.00 96.62 114 CYS A CA 1
ATOM 873 C C . CYS A 1 114 ? -8.738 2.987 3.131 1.00 96.62 114 CYS A C 1
ATOM 875 O O . CYS A 1 114 ? -9.960 2.913 3.215 1.00 96.62 114 CYS A O 1
ATOM 877 N N . ASP A 1 115 ? -7.959 1.910 3.014 1.00 96.94 115 ASP A N 1
ATOM 878 C CA . ASP A 1 115 ? -8.453 0.530 3.042 1.00 96.94 115 ASP A CA 1
ATOM 879 C C . ASP A 1 115 ? -8.404 -0.040 4.467 1.00 96.94 115 ASP A C 1
ATOM 881 O O . ASP A 1 115 ? -9.329 -0.726 4.907 1.00 96.94 115 ASP A O 1
ATOM 885 N N . TRP A 1 116 ? -7.339 0.270 5.213 1.00 97.75 116 TRP A N 1
ATOM 886 C CA . TRP A 1 116 ? -7.108 -0.276 6.549 1.00 97.75 116 TRP A CA 1
ATOM 887 C C . TRP A 1 116 ? -8.114 0.232 7.582 1.00 97.75 116 TRP A C 1
ATOM 889 O O . TRP A 1 116 ? -8.620 -0.562 8.370 1.00 97.75 116 TRP A O 1
ATOM 899 N N . VAL A 1 117 ? -8.457 1.528 7.579 1.00 97.44 117 VAL A N 1
ATOM 900 C CA . VAL A 1 117 ? -9.396 2.079 8.575 1.00 97.44 117 VAL A CA 1
ATOM 901 C C . VAL A 1 117 ? -10.799 1.466 8.436 1.00 97.44 117 VAL A C 1
ATOM 903 O O . VAL A 1 117 ? -11.327 1.003 9.449 1.00 97.44 117 VAL A O 1
ATOM 906 N N . PRO A 1 118 ? -11.420 1.376 7.239 1.00 96.12 118 PRO A N 1
ATOM 907 C CA . PRO A 1 118 ? -12.665 0.626 7.082 1.00 96.12 118 PRO A CA 1
ATOM 908 C C . PRO A 1 118 ? -12.535 -0.838 7.504 1.00 96.12 118 PRO A C 1
ATOM 910 O O . PRO A 1 118 ? -13.419 -1.342 8.190 1.00 96.12 118 PRO A O 1
ATOM 913 N N . ALA A 1 119 ? -11.428 -1.499 7.152 1.00 97.00 119 ALA A N 1
ATOM 914 C CA . ALA A 1 119 ? -11.194 -2.894 7.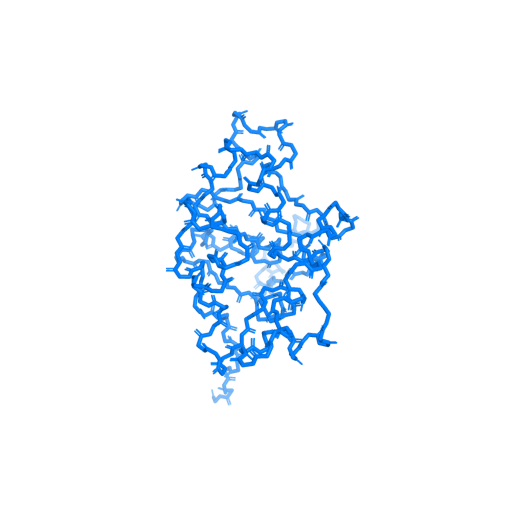510 1.00 97.00 119 ALA A CA 1
ATOM 915 C C . ALA A 1 119 ? -11.086 -3.115 9.023 1.00 97.00 119 ALA A C 1
ATOM 917 O O . ALA A 1 119 ? -11.581 -4.119 9.533 1.00 97.00 119 ALA A O 1
ATOM 918 N N . LEU A 1 120 ? -10.487 -2.168 9.748 1.00 97.31 120 LEU A N 1
ATOM 919 C CA . LEU A 1 120 ? -10.434 -2.166 11.206 1.00 97.31 120 LEU A CA 1
ATOM 920 C C . LEU A 1 120 ? -11.842 -2.041 11.804 1.00 97.31 120 LEU A C 1
ATOM 922 O O . LEU A 1 120 ? -12.187 -2.777 12.724 1.00 97.31 120 LEU A O 1
ATOM 926 N N . LEU A 1 121 ? -12.673 -1.152 11.252 1.00 96.38 121 LEU A N 1
ATOM 927 C CA . LEU A 1 121 ? -14.057 -0.956 11.695 1.00 96.38 121 LEU A CA 1
ATOM 928 C C . LEU A 1 121 ? -14.958 -2.166 11.399 1.00 96.38 121 LEU A C 1
ATOM 930 O O . LEU A 1 121 ? -15.911 -2.404 12.139 1.00 96.38 121 LEU A O 1
ATOM 934 N N . SER A 1 122 ? -14.673 -2.928 10.337 1.00 96.00 122 SER A N 1
ATOM 935 C CA . SER A 1 122 ? -15.433 -4.126 9.954 1.00 96.00 122 SER A CA 1
ATOM 936 C C . SER A 1 122 ? -14.839 -5.447 10.446 1.00 96.00 122 SER A C 1
ATOM 938 O O . SER A 1 122 ? -15.461 -6.488 10.241 1.00 96.00 122 SER A O 1
ATOM 940 N N . GLY A 1 123 ? -13.659 -5.439 11.075 1.00 97.00 123 GLY A N 1
ATOM 941 C CA . GLY A 1 123 ? -12.969 -6.653 11.522 1.00 97.00 123 GLY A CA 1
ATOM 942 C C . GLY A 1 123 ? -12.440 -7.533 10.380 1.00 97.00 123 GLY A C 1
ATOM 943 O O . GLY A 1 123 ? -12.393 -8.752 10.518 1.00 97.00 123 GLY A O 1
ATOM 944 N N . THR A 1 124 ? -12.066 -6.940 9.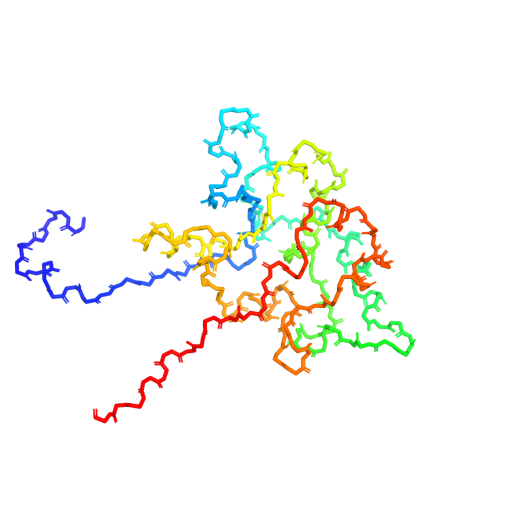243 1.00 97.38 124 THR A N 1
ATOM 945 C CA . THR A 1 124 ? -11.619 -7.643 8.021 1.00 97.38 124 THR A CA 1
ATOM 946 C C . THR A 1 124 ? -10.211 -7.216 7.594 1.00 97.38 124 THR A C 1
ATOM 948 O O . THR A 1 124 ? -9.955 -6.983 6.415 1.00 97.38 124 THR A O 1
ATOM 951 N N . THR A 1 125 ? -9.304 -7.026 8.553 1.00 97.75 125 THR A N 1
ATOM 952 C CA . THR A 1 125 ? -7.948 -6.495 8.314 1.00 97.75 125 THR A CA 1
ATOM 953 C C . THR A 1 125 ? -7.008 -7.488 7.639 1.00 97.75 125 THR A C 1
ATOM 955 O O . THR A 1 125 ? -6.046 -7.069 6.996 1.00 97.75 125 THR A O 1
ATOM 958 N N . ARG A 1 126 ? -7.271 -8.793 7.766 1.00 97.50 126 ARG A N 1
ATOM 959 C CA . ARG A 1 126 ? -6.416 -9.847 7.209 1.00 97.50 126 ARG A CA 1
ATOM 960 C C . ARG A 1 126 ? -6.283 -9.6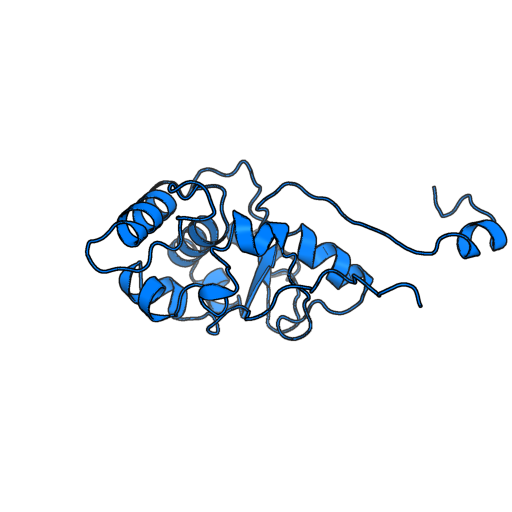95 5.689 1.00 97.50 126 ARG A C 1
ATOM 962 O O . ARG A 1 126 ? -7.300 -9.456 5.035 1.00 97.50 126 ARG A O 1
ATOM 969 N N . PRO A 1 127 ? -5.088 -9.883 5.097 1.00 96.06 127 PRO A N 1
ATOM 970 C CA . PRO A 1 127 ? -4.861 -9.626 3.672 1.00 96.06 127 PRO A CA 1
ATOM 971 C C . PRO A 1 127 ? -5.861 -10.292 2.711 1.00 96.06 127 PRO A C 1
ATOM 973 O O . PRO A 1 127 ? -6.228 -9.689 1.706 1.00 96.06 127 PRO A O 1
ATOM 976 N N . GLN A 1 128 ? -6.335 -11.501 3.023 1.00 94.75 128 GLN A N 1
ATOM 977 C CA . GLN A 1 128 ? -7.312 -12.242 2.215 1.00 94.75 128 GLN A CA 1
ATOM 978 C C . GLN A 1 128 ? -8.763 -11.752 2.350 1.00 94.75 128 GLN A C 1
ATOM 980 O O . GLN A 1 128 ? -9.572 -11.999 1.459 1.00 94.75 128 GLN A O 1
ATOM 985 N N . ASP A 1 129 ? -9.092 -11.080 3.455 1.00 95.75 129 ASP A N 1
ATOM 986 C CA . ASP A 1 129 ? -10.440 -10.586 3.763 1.00 95.75 129 ASP A CA 1
ATOM 987 C C . ASP A 1 129 ? -10.569 -9.079 3.458 1.00 95.75 129 ASP A C 1
ATOM 989 O O . ASP A 1 129 ? -11.673 -8.544 3.307 1.00 95.75 129 ASP A O 1
ATOM 993 N N . LEU A 1 130 ? -9.426 -8.399 3.332 1.00 95.12 130 LEU A N 1
ATOM 994 C CA . LEU A 1 130 ? -9.294 -6.970 3.105 1.00 95.12 130 LEU A CA 1
ATOM 995 C C . LEU A 1 130 ? -9.861 -6.546 1.744 1.00 95.12 130 LEU A C 1
ATOM 997 O O . LEU A 1 130 ? -9.415 -6.970 0.675 1.00 95.12 130 LEU A O 1
ATOM 1001 N N . ARG A 1 131 ? -10.817 -5.615 1.772 1.00 95.06 131 ARG A N 1
ATOM 1002 C CA . ARG A 1 131 ? -11.356 -4.983 0.563 1.00 95.06 131 ARG A CA 1
ATOM 1003 C C . ARG A 1 131 ? -10.473 -3.814 0.140 1.00 95.06 131 ARG A C 1
ATOM 1005 O O . ARG A 1 131 ? -10.284 -2.877 0.903 1.00 95.06 131 ARG A O 1
ATOM 1012 N N . ARG A 1 132 ? -9.981 -3.860 -1.100 1.00 95.62 132 ARG A N 1
ATOM 1013 C CA . ARG A 1 132 ? -9.127 -2.817 -1.688 1.00 95.62 132 ARG A CA 1
ATOM 1014 C C . ARG A 1 132 ? -9.952 -1.739 -2.376 1.00 95.62 132 ARG A C 1
ATOM 1016 O O . ARG A 1 132 ? -10.794 -2.053 -3.224 1.00 95.62 132 ARG A O 1
ATOM 1023 N N . GLY A 1 133 ? -9.709 -0.479 -2.053 1.00 95.06 133 GLY A N 1
ATOM 1024 C CA . GLY A 1 133 ? -10.337 0.669 -2.685 1.00 95.06 133 GLY A CA 1
ATOM 1025 C C . GLY A 1 133 ? -9.903 0.801 -4.141 1.00 95.06 133 GLY A C 1
ATOM 1026 O O . GLY A 1 133 ? -8.717 0.799 -4.467 1.00 95.06 133 GLY A O 1
ATOM 1027 N N . ARG A 1 134 ? -10.866 0.955 -5.057 1.00 94.94 134 ARG A N 1
ATOM 1028 C CA . ARG A 1 134 ? -10.550 1.061 -6.490 1.00 94.94 134 ARG A CA 1
ATOM 1029 C C . ARG A 1 134 ? -9.765 2.331 -6.839 1.00 94.94 134 ARG A C 1
ATOM 1031 O O . ARG A 1 134 ? -8.975 2.319 -7.779 1.00 94.94 134 ARG A O 1
ATOM 1038 N N . CYS A 1 135 ? -9.971 3.402 -6.068 1.00 95.06 135 CYS A N 1
ATOM 1039 C CA . CYS A 1 135 ? -9.272 4.673 -6.237 1.00 95.06 135 CYS A CA 1
ATOM 1040 C C . CYS A 1 135 ? -7.763 4.527 -5.986 1.00 95.06 135 CYS A C 1
ATOM 1042 O O . CYS A 1 135 ? -6.975 4.806 -6.890 1.00 95.06 135 CYS A O 1
ATOM 1044 N N . SER A 1 136 ? -7.369 4.048 -4.802 1.00 96.25 136 SER A N 1
ATOM 1045 C CA . SER A 1 136 ? -5.965 3.853 -4.421 1.00 96.25 136 SER A CA 1
ATOM 1046 C C . SER A 1 136 ? -5.298 2.780 -5.279 1.00 96.25 136 SER A C 1
ATOM 1048 O O . SER A 1 136 ? -4.260 3.045 -5.882 1.00 96.25 136 SER A O 1
ATOM 1050 N N . ALA A 1 137 ? -5.937 1.620 -5.448 1.00 97.38 137 ALA A N 1
ATOM 1051 C CA . ALA A 1 137 ? -5.391 0.538 -6.262 1.00 97.38 137 ALA A CA 1
ATOM 1052 C C . ALA A 1 137 ? -5.088 0.986 -7.704 1.00 97.38 137 ALA A C 1
ATOM 1054 O O . ALA A 1 137 ? -3.998 0.732 -8.216 1.00 97.38 137 ALA A O 1
ATOM 1055 N N . GLY A 1 138 ? -6.028 1.690 -8.347 1.00 96.56 138 GLY A N 1
ATOM 1056 C CA . GLY A 1 138 ? -5.860 2.161 -9.722 1.00 96.56 138 GLY A CA 1
ATOM 1057 C C . GLY A 1 138 ? -4.817 3.268 -9.859 1.00 96.56 138 GLY A C 1
ATOM 1058 O O . GLY A 1 138 ? -3.909 3.159 -10.676 1.00 96.56 138 GLY A O 1
ATOM 1059 N N . HIS A 1 139 ? -4.917 4.321 -9.044 1.00 95.56 139 HIS A N 1
ATOM 1060 C CA . HIS A 1 139 ? -4.062 5.501 -9.204 1.00 95.56 139 HIS A CA 1
ATOM 1061 C C . HIS A 1 139 ? -2.664 5.332 -8.609 1.00 95.56 139 HIS A C 1
ATOM 1063 O O . HIS A 1 139 ? -1.758 6.061 -8.999 1.00 95.56 139 HIS A O 1
ATOM 1069 N N . LYS A 1 140 ? -2.495 4.439 -7.626 1.00 97.38 140 LYS A N 1
ATOM 1070 C CA . LYS A 1 140 ? -1.280 4.354 -6.801 1.00 97.38 140 LYS A CA 1
ATOM 1071 C C . LYS A 1 140 ? -0.616 2.985 -6.876 1.00 97.38 140 LYS A C 1
ATOM 1073 O O . LYS A 1 140 ? 0.605 2.924 -6.826 1.00 97.38 140 LYS A O 1
ATOM 1078 N N . SER A 1 141 ? -1.366 1.899 -7.060 1.00 97.94 141 SER A N 1
ATOM 1079 C CA . SER A 1 141 ? -0.818 0.530 -7.060 1.00 97.94 141 SER A CA 1
ATOM 1080 C C . SER A 1 141 ? -0.694 -0.106 -8.450 1.00 97.94 141 SER A C 1
ATOM 1082 O O . SER A 1 141 ? -0.420 -1.300 -8.525 1.00 97.94 141 SER A O 1
ATOM 1084 N N . LEU A 1 142 ? -0.862 0.648 -9.544 1.00 97.88 142 LEU A N 1
ATOM 1085 C CA . LEU A 1 142 ? -0.786 0.124 -10.923 1.00 97.88 142 LEU A CA 1
ATOM 1086 C C . LEU A 1 142 ? -1.822 -0.976 -11.221 1.00 97.88 142 LEU A C 1
ATOM 1088 O O . LEU A 1 142 ? -1.570 -1.881 -12.010 1.00 97.88 142 LEU A O 1
ATOM 1092 N N . TRP A 1 143 ? -2.987 -0.933 -10.574 1.00 97.88 143 TRP A N 1
ATOM 1093 C CA . TRP A 1 143 ? -4.034 -1.928 -10.790 1.00 97.88 143 TRP A CA 1
ATOM 1094 C C . TRP A 1 143 ? -4.942 -1.539 -11.963 1.00 97.88 143 TRP A C 1
ATOM 1096 O O . TRP A 1 143 ? -5.477 -0.427 -11.998 1.00 97.88 143 TRP A O 1
ATOM 1106 N N . HIS A 1 144 ? -5.236 -2.473 -12.868 1.00 97.12 144 HIS A N 1
ATOM 1107 C CA . HIS A 1 144 ? -6.327 -2.312 -13.834 1.00 97.12 144 HIS A CA 1
ATOM 1108 C C . HIS A 1 144 ? -6.959 -3.653 -14.230 1.00 97.12 144 HIS A C 1
ATOM 1110 O O . HIS A 1 144 ? -6.284 -4.671 -14.362 1.00 97.12 144 HIS A O 1
ATOM 1116 N N . GLU A 1 145 ? -8.273 -3.646 -14.476 1.00 95.25 145 GLU A N 1
ATOM 1117 C CA . GLU A 1 145 ? -9.044 -4.860 -14.785 1.00 95.25 145 GLU A CA 1
ATOM 1118 C C . GLU A 1 145 ? -8.603 -5.497 -16.110 1.00 95.25 145 GLU A C 1
ATOM 1120 O O . GLU A 1 145 ? -8.537 -6.717 -16.211 1.00 95.25 145 GLU A O 1
ATOM 1125 N N . SER A 1 146 ? -8.214 -4.688 -17.104 1.00 95.00 146 SER A N 1
ATOM 1126 C CA . SER A 1 146 ? -7.711 -5.198 -18.392 1.00 95.00 146 SER A CA 1
ATOM 1127 C C . SER A 1 146 ? -6.406 -5.988 -18.276 1.00 95.00 146 SER A C 1
ATOM 1129 O O . SER A 1 146 ? -6.081 -6.736 -19.191 1.00 95.00 146 SER A O 1
ATOM 1131 N N . TRP A 1 147 ? -5.658 -5.813 -17.183 1.00 95.25 147 TRP A N 1
ATOM 1132 C CA . TRP A 1 147 ? -4.433 -6.562 -16.893 1.00 95.25 147 TRP A CA 1
ATOM 1133 C C . TRP A 1 147 ? -4.686 -7.781 -16.002 1.00 95.25 147 TRP A C 1
ATOM 1135 O O . TRP A 1 147 ? -3.760 -8.525 -15.700 1.00 95.25 147 TRP A O 1
ATOM 1145 N N . GLY A 1 148 ? -5.926 -7.983 -15.545 1.00 94.62 148 GLY A N 1
ATOM 1146 C CA . GLY A 1 148 ? -6.232 -8.966 -14.508 1.00 94.62 148 GLY A CA 1
ATOM 1147 C C . GLY A 1 148 ? -5.771 -8.545 -13.107 1.00 94.62 148 GLY A C 1
ATOM 1148 O O . GLY A 1 148 ? -5.693 -9.395 -12.222 1.00 94.62 148 GLY A O 1
ATOM 1149 N N . GLY A 1 149 ? -5.481 -7.256 -12.890 1.00 96.50 149 GLY A N 1
ATOM 1150 C CA . GLY A 1 149 ? -5.155 -6.691 -11.584 1.00 96.50 149 GLY A CA 1
ATOM 1151 C C . GLY A 1 149 ? -3.840 -5.909 -11.555 1.00 96.50 149 GLY A C 1
ATOM 1152 O O . GLY A 1 149 ? -3.655 -4.982 -12.341 1.00 96.50 149 GLY A O 1
ATOM 1153 N N . LEU A 1 150 ? -2.976 -6.238 -10.589 1.00 97.81 150 LEU A N 1
ATOM 1154 C CA . LEU A 1 150 ? -1.632 -5.663 -10.419 1.00 97.81 150 LEU A CA 1
ATOM 1155 C C . LEU A 1 150 ? -0.660 -6.170 -11.505 1.00 97.81 150 LEU A C 1
ATOM 1157 O O . LEU A 1 150 ? -0.913 -7.233 -12.079 1.00 97.81 150 LEU A O 1
ATOM 1161 N N . PRO A 1 151 ? 0.490 -5.497 -11.729 1.00 97.75 151 PRO A N 1
ATOM 1162 C CA . PRO A 1 151 ? 1.557 -6.053 -12.555 1.00 97.75 151 PRO A CA 1
ATOM 1163 C C . PRO A 1 151 ? 1.983 -7.449 -12.053 1.00 97.75 151 PRO A C 1
ATOM 1165 O O . PRO A 1 151 ? 1.955 -7.710 -10.843 1.00 97.75 151 PRO A O 1
ATOM 1168 N N . PRO A 1 152 ? 2.373 -8.371 -12.949 1.00 97.06 152 PRO A N 1
ATOM 1169 C CA . PRO A 1 152 ? 2.768 -9.724 -12.571 1.00 97.06 152 PRO A CA 1
ATOM 1170 C C . PRO A 1 152 ? 4.078 -9.721 -11.775 1.00 97.06 152 PRO A C 1
ATOM 1172 O O . PRO A 1 152 ? 4.864 -8.779 -11.853 1.00 97.06 152 PRO A O 1
ATOM 1175 N N . ALA A 1 153 ? 4.360 -10.813 -11.056 1.00 97.12 153 ALA A N 1
ATOM 1176 C CA . ALA A 1 153 ? 5.607 -10.964 -10.299 1.00 97.12 153 ALA A CA 1
ATOM 1177 C C . ALA A 1 153 ? 6.856 -10.719 -11.165 1.00 97.12 153 ALA A C 1
ATOM 1179 O O . ALA A 1 153 ? 7.763 -10.028 -10.715 1.00 97.12 153 ALA A O 1
ATOM 1180 N N . SER A 1 154 ? 6.842 -11.156 -12.429 1.00 97.06 154 SER A N 1
ATOM 1181 C CA . SER A 1 154 ? 7.949 -10.963 -13.373 1.00 97.06 154 SER A CA 1
ATOM 1182 C C . SER A 1 154 ? 8.273 -9.496 -13.675 1.00 97.06 154 SER A C 1
ATOM 1184 O O . SER A 1 154 ? 9.432 -9.177 -13.917 1.00 97.06 154 SER A O 1
ATOM 1186 N N . PHE A 1 155 ? 7.286 -8.590 -13.632 1.00 97.88 155 PHE A N 1
ATOM 1187 C CA . PHE A 1 155 ? 7.542 -7.149 -13.744 1.00 97.88 155 PHE A CA 1
ATOM 1188 C C . PHE A 1 155 ? 8.384 -6.662 -12.561 1.00 97.88 155 PHE A C 1
ATOM 1190 O O . PHE A 1 155 ? 9.324 -5.892 -12.726 1.00 97.88 155 PHE A O 1
ATOM 1197 N N . PHE A 1 156 ? 8.067 -7.151 -11.364 1.00 97.62 156 PHE A N 1
ATOM 1198 C CA . PHE A 1 156 ? 8.778 -6.799 -10.145 1.00 97.62 156 PHE A CA 1
ATOM 1199 C C . PHE A 1 156 ? 10.134 -7.502 -10.016 1.00 97.62 156 PHE A C 1
ATOM 1201 O O . PHE A 1 156 ? 11.066 -6.878 -9.527 1.00 97.62 156 PHE A O 1
ATOM 1208 N N . ASP A 1 157 ? 10.278 -8.739 -10.507 1.00 97.31 157 ASP A N 1
ATOM 1209 C CA . ASP A 1 157 ? 11.576 -9.428 -10.576 1.00 97.31 157 ASP A CA 1
ATOM 1210 C C . ASP A 1 157 ? 12.569 -8.662 -11.453 1.00 97.31 157 ASP A C 1
ATOM 1212 O O . ASP A 1 157 ? 13.755 -8.594 -11.147 1.00 97.31 157 ASP A O 1
ATOM 1216 N N . GLU A 1 158 ? 12.089 -8.074 -12.547 1.00 97.69 158 GLU A N 1
ATOM 1217 C CA . GLU A 1 158 ? 12.934 -7.276 -13.428 1.00 97.69 158 GLU A CA 1
ATOM 1218 C C . GLU A 1 158 ? 13.228 -5.877 -12.875 1.00 97.69 158 GLU A C 1
ATOM 1220 O O . GLU A 1 158 ? 14.294 -5.324 -13.141 1.00 97.69 158 GLU A O 1
ATOM 1225 N N . LEU A 1 159 ? 12.298 -5.308 -12.102 1.00 97.88 159 LEU A N 1
ATOM 1226 C CA . LEU A 1 159 ? 12.520 -4.053 -11.389 1.00 97.88 159 LEU A CA 1
ATOM 1227 C C . LEU A 1 159 ? 13.604 -4.218 -10.316 1.00 97.88 159 LEU A C 1
ATOM 1229 O O . LEU A 1 159 ? 14.596 -3.493 -10.327 1.00 97.88 159 LEU A O 1
ATOM 1233 N N . ASP A 1 160 ? 13.372 -5.138 -9.381 1.00 98.06 160 ASP A N 1
ATOM 1234 C CA . ASP A 1 160 ? 14.295 -5.550 -8.329 1.00 98.06 160 ASP A CA 1
ATOM 1235 C C . ASP A 1 160 ? 13.733 -6.806 -7.630 1.00 98.06 160 ASP A C 1
ATOM 1237 O O . ASP A 1 160 ? 12.706 -6.708 -6.946 1.00 98.06 160 ASP A O 1
ATOM 1241 N N . PRO A 1 161 ? 14.392 -7.978 -7.724 1.00 97.06 161 PRO A N 1
ATOM 1242 C CA . PRO A 1 161 ? 13.897 -9.216 -7.124 1.00 97.06 161 PRO A CA 1
ATOM 1243 C C . PRO A 1 161 ? 13.642 -9.139 -5.615 1.00 97.06 161 PRO A C 1
ATOM 1245 O O . PRO A 1 161 ? 12.859 -9.940 -5.099 1.00 97.06 161 PRO A O 1
ATOM 1248 N N . ILE A 1 162 ? 14.271 -8.202 -4.889 1.00 97.19 162 ILE A N 1
ATOM 1249 C CA . ILE A 1 162 ? 14.120 -8.081 -3.431 1.00 97.19 162 ILE A CA 1
ATOM 1250 C C . ILE A 1 162 ? 12.656 -7.912 -3.011 1.00 97.19 162 ILE A C 1
ATOM 1252 O O . ILE A 1 162 ? 12.217 -8.491 -2.019 1.00 97.19 162 ILE A O 1
ATOM 1256 N N . ILE A 1 163 ? 11.858 -7.208 -3.818 1.00 95.44 163 ILE A N 1
ATOM 1257 C CA . ILE A 1 163 ? 10.451 -6.928 -3.519 1.00 95.44 163 ILE A CA 1
ATOM 1258 C C . ILE A 1 163 ? 9.574 -8.191 -3.559 1.00 95.44 163 ILE A C 1
ATOM 1260 O O . ILE A 1 163 ? 8.465 -8.205 -3.022 1.00 95.44 163 ILE A O 1
ATOM 1264 N N . ASN A 1 164 ? 10.036 -9.258 -4.214 1.00 95.12 164 ASN A N 1
ATOM 1265 C CA . ASN A 1 164 ? 9.326 -10.533 -4.326 1.00 95.12 164 ASN A CA 1
ATOM 1266 C C . ASN A 1 164 ? 9.793 -11.576 -3.300 1.00 95.12 164 ASN A C 1
ATOM 1268 O O . ASN A 1 164 ? 9.145 -12.611 -3.179 1.00 95.12 164 ASN A O 1
ATOM 1272 N N . GLN A 1 165 ? 10.876 -11.330 -2.552 1.00 95.44 165 GLN A N 1
ATOM 1273 C CA . GLN A 1 165 ? 11.477 -12.350 -1.681 1.00 95.44 165 GLN A CA 1
ATOM 1274 C C . GLN A 1 165 ? 10.581 -12.767 -0.508 1.00 95.44 165 GLN A C 1
ATOM 1276 O O . GLN A 1 165 ? 10.589 -13.936 -0.122 1.00 95.44 165 GLN A O 1
ATOM 1281 N N . HIS A 1 166 ? 9.820 -11.826 0.059 1.00 93.38 166 HIS A N 1
ATOM 1282 C CA . HIS A 1 166 ? 9.037 -12.055 1.281 1.00 93.38 166 HIS A CA 1
ATOM 1283 C C . HIS A 1 166 ? 7.526 -11.854 1.105 1.00 93.38 166 HIS A C 1
ATOM 1285 O O . HIS A 1 166 ? 6.741 -12.373 1.894 1.00 93.38 166 HIS A O 1
ATOM 1291 N N . LEU A 1 167 ? 7.101 -11.148 0.055 1.00 95.00 167 LEU A N 1
ATOM 1292 C CA . LEU A 1 167 ? 5.692 -10.840 -0.182 1.00 95.00 167 LEU A CA 1
ATOM 1293 C C . LEU A 1 167 ? 5.006 -11.910 -1.035 1.00 95.00 167 LEU A C 1
ATOM 1295 O O . LEU A 1 167 ? 5.527 -12.337 -2.066 1.00 95.00 167 LEU A O 1
ATOM 1299 N N . ALA A 1 168 ? 3.776 -12.269 -0.662 1.00 90.56 168 ALA A N 1
ATOM 1300 C CA . ALA A 1 168 ? 2.915 -13.091 -1.507 1.00 90.56 168 ALA A CA 1
ATOM 1301 C C . ALA A 1 168 ? 2.574 -12.367 -2.823 1.00 90.56 168 ALA A C 1
ATOM 1303 O O . ALA A 1 168 ? 2.416 -11.142 -2.862 1.00 90.56 168 ALA A O 1
ATOM 1304 N N . ARG A 1 169 ? 2.435 -13.127 -3.918 1.00 91.62 169 ARG A N 1
ATOM 1305 C CA . ARG A 1 169 ? 2.127 -12.578 -5.245 1.00 91.62 169 ARG A CA 1
ATOM 1306 C C . ARG A 1 169 ? 0.888 -13.226 -5.875 1.00 91.62 169 ARG A C 1
ATOM 1308 O O . ARG A 1 169 ? 0.804 -14.453 -5.896 1.00 91.62 169 ARG A O 1
ATOM 1315 N N . PRO A 1 170 ? -0.027 -12.423 -6.452 1.00 93.81 170 PRO A N 1
ATOM 1316 C CA . PRO A 1 170 ? -0.123 -10.960 -6.315 1.00 93.81 170 PRO A CA 1
ATOM 1317 C C . PRO A 1 170 ? -0.515 -10.551 -4.878 1.00 93.81 170 PRO A C 1
ATOM 1319 O O . PRO A 1 170 ? -1.123 -11.345 -4.167 1.00 93.81 170 PRO A O 1
ATOM 1322 N N . LEU A 1 171 ? -0.221 -9.308 -4.460 1.00 95.69 171 LEU A N 1
ATOM 1323 C CA . LEU A 1 171 ? -0.652 -8.802 -3.138 1.00 95.69 171 LEU A CA 1
ATOM 1324 C C . LEU A 1 171 ? -2.182 -8.791 -2.987 1.00 95.69 171 LEU A C 1
ATOM 1326 O O . LEU A 1 171 ? -2.709 -8.931 -1.888 1.00 95.69 171 LEU A O 1
ATOM 1330 N N . PHE A 1 172 ? -2.890 -8.572 -4.095 1.00 95.56 172 PHE A N 1
ATOM 1331 C CA . PHE A 1 172 ? -4.335 -8.714 -4.230 1.00 95.56 172 PHE A CA 1
ATOM 1332 C C . PHE A 1 172 ? -4.700 -8.766 -5.718 1.00 95.56 172 PHE A C 1
ATOM 1334 O O . PHE A 1 172 ? -3.954 -8.285 -6.572 1.00 95.56 172 PHE A O 1
ATOM 1341 N N . THR A 1 173 ? -5.855 -9.344 -6.032 1.00 93.06 173 THR A N 1
ATOM 1342 C CA . THR A 1 173 ? -6.356 -9.468 -7.410 1.00 93.06 173 THR A CA 1
ATOM 1343 C C . THR A 1 173 ? -7.512 -8.522 -7.690 1.00 93.06 173 THR A C 1
ATOM 1345 O O . THR A 1 173 ? -7.531 -7.885 -8.738 1.00 93.06 173 THR A O 1
ATOM 1348 N N . ASP A 1 174 ? -8.453 -8.392 -6.756 1.00 92.31 174 ASP A N 1
ATOM 1349 C CA . ASP A 1 174 ? -9.691 -7.639 -6.954 1.00 92.31 174 ASP A CA 1
ATOM 1350 C C . ASP A 1 174 ? -9.730 -6.358 -6.112 1.00 92.31 174 ASP A C 1
ATOM 1352 O O . ASP A 1 174 ? -9.071 -6.227 -5.078 1.00 92.31 174 ASP A O 1
ATOM 1356 N N . THR A 1 175 ? -10.547 -5.411 -6.558 1.00 92.88 175 THR A N 1
ATOM 1357 C CA . THR A 1 175 ? -10.904 -4.208 -5.805 1.00 92.88 175 THR A CA 1
ATOM 1358 C C . THR A 1 175 ? -12.389 -4.260 -5.478 1.00 92.88 175 THR A C 1
ATOM 1360 O O . THR A 1 175 ? -13.166 -4.942 -6.145 1.00 92.88 175 THR A O 1
ATOM 1363 N N . GLY A 1 176 ? -12.820 -3.575 -4.420 1.00 77.44 176 GLY A N 1
ATOM 1364 C CA . GLY A 1 176 ? -14.237 -3.498 -4.088 1.00 77.44 176 GLY A CA 1
ATOM 1365 C C . GLY A 1 176 ? -15.028 -3.007 -5.300 1.00 77.44 176 GLY A C 1
ATOM 1366 O O . GLY A 1 176 ? -14.861 -1.863 -5.727 1.00 77.44 176 GLY A O 1
ATOM 1367 N N . ARG A 1 177 ? -15.890 -3.864 -5.868 1.00 62.66 177 ARG A N 1
ATOM 1368 C CA . ARG A 1 177 ? -16.852 -3.416 -6.879 1.00 62.66 177 ARG A CA 1
ATOM 1369 C C . ARG A 1 177 ? -17.699 -2.328 -6.227 1.00 62.66 177 ARG A C 1
ATOM 1371 O O . ARG A 1 177 ? -18.170 -2.552 -5.106 1.00 62.66 177 ARG A O 1
ATOM 1378 N N . PRO A 1 178 ? -17.920 -1.173 -6.881 1.00 51.88 178 PRO A N 1
ATOM 1379 C CA . PRO A 1 178 ? -18.911 -0.239 -6.381 1.00 51.88 178 PRO A CA 1
ATOM 1380 C C . PRO A 1 178 ? -20.197 -1.034 -6.170 1.00 51.88 178 PRO A C 1
ATOM 1382 O O . PRO A 1 178 ? -20.620 -1.776 -7.062 1.00 51.88 178 PRO A O 1
ATOM 1385 N N . MET A 1 179 ? -20.793 -0.928 -4.981 1.00 43.34 179 MET A N 1
ATOM 1386 C CA . MET A 1 179 ? -22.152 -1.405 -4.754 1.00 43.34 179 MET A CA 1
ATOM 1387 C C . MET A 1 179 ? -23.093 -0.521 -5.574 1.00 43.34 179 MET A C 1
ATOM 1389 O O . MET A 1 179 ? -23.878 0.250 -5.038 1.00 43.34 179 MET A O 1
ATOM 1393 N N . CYS A 1 180 ? -23.047 -0.645 -6.896 1.00 38.12 180 CYS A N 1
ATOM 1394 C CA . CYS A 1 180 ? -24.167 -0.313 -7.743 1.00 38.12 180 CYS A CA 1
ATOM 1395 C C . CYS A 1 180 ? -25.163 -1.456 -7.539 1.00 38.12 180 CYS A C 1
ATOM 1397 O O . CYS A 1 180 ? -25.328 -2.340 -8.378 1.00 38.12 180 CYS A O 1
ATOM 1399 N N . ARG A 1 181 ? -25.775 -1.505 -6.347 1.00 40.47 181 ARG A N 1
ATOM 1400 C CA . ARG A 1 181 ? -27.038 -2.212 -6.200 1.00 40.47 181 ARG A CA 1
ATOM 1401 C C . ARG A 1 181 ? -27.961 -1.491 -7.164 1.00 40.47 181 ARG A C 1
ATOM 1403 O O . ARG A 1 181 ? -28.262 -0.319 -6.959 1.00 40.47 181 ARG A O 1
ATOM 1410 N N . SER A 1 182 ? -28.367 -2.166 -8.235 1.00 38.00 182 SER A N 1
ATOM 1411 C CA . SER A 1 182 ? -29.575 -1.762 -8.934 1.00 38.00 182 SER A CA 1
ATOM 1412 C C . SER A 1 182 ? -30.648 -1.665 -7.858 1.00 38.00 182 SER A C 1
ATOM 1414 O O . SER A 1 182 ? -31.002 -2.690 -7.271 1.00 38.00 182 SER A O 1
ATOM 1416 N N . ALA A 1 183 ? -31.090 -0.451 -7.545 1.00 36.88 183 ALA A N 1
ATOM 1417 C CA . ALA A 1 183 ? -32.327 -0.260 -6.821 1.00 36.88 183 ALA A CA 1
ATOM 1418 C C . ALA A 1 183 ? -33.408 -0.961 -7.655 1.00 36.88 183 ALA A C 1
ATOM 1420 O O . ALA A 1 183 ? -33.752 -0.512 -8.749 1.00 36.88 183 ALA A O 1
ATOM 1421 N N . ARG A 1 184 ? -33.825 -2.136 -7.195 1.00 36.28 184 ARG A N 1
ATOM 1422 C CA . ARG A 1 184 ? -35.067 -2.793 -7.574 1.00 36.28 184 ARG A CA 1
ATOM 1423 C C . ARG A 1 184 ? -35.861 -2.960 -6.297 1.00 36.28 184 ARG A C 1
ATOM 1425 O O . ARG A 1 184 ? -35.217 -3.298 -5.277 1.00 36.28 184 ARG A O 1
#

Radius of gyration: 17.81 Å; chains: 1; bounding box: 51×27×49 Å

pLDDT: mean 94.08, std 11.48, range [36.28, 98.75]

InterPro domains:
  IPR043129 ATPase, nucleotide binding domain [SSF53067] (9-126)

Organism: Klebsiella pneumoniae (NCBI:txid573)

Secondary structure (DSSP, 8-state):
--TTS-HHHHHT---------SS-EEEE-TT--BGGGSGGGTT-GGGS---TT----HHHHHHHHHHHTSTTS--TTTTTTS---TTSHHHHHHHHHHH-HHHHHH-SEEEEHHHHHHHHHHT--STTTPPPPHHHHHHHS--BGGGTBSPPHHHHHHH-GGGGSSS-SSS-S-----------